Protein AF-A0A6F9B5D9-F1 (afdb_monomer_lite)

pLDDT: mean 89.89, std 7.05, range [42.47, 98.19]

Radius of gyration: 24.07 Å; chains: 1; bounding box: 52×37×68 Å

Foldseek 3Di:
DPPLVVLLVCLVPDLADEAEAELVDGDCDPVNLSSLLSNQPSQVRYAYEHALLLVDDPVSSVVSVVVVQVVCPVRHPDPDRHHYQYAHPDPDDRNHCPCVVSNVVSVVVVVVVVVCRVVCVVVVVLVVLLLVLLLVLLVLLLLQVLLVQADPPDDRVVSLVVCVVCVVVVLVVCCVVVVRDPVSDDDDDCVPDRSPPGDHDDVVVNVVSVVSNVD

Structure (mmCIF, N/CA/C/O backbone):
data_AF-A0A6F9B5D9-F1
#
_entry.id   AF-A0A6F9B5D9-F1
#
loop_
_atom_site.group_PDB
_atom_site.id
_atom_site.type_symbol
_atom_site.label_atom_id
_atom_site.label_alt_id
_atom_site.label_comp_id
_atom_site.label_asym_id
_atom_site.label_entity_id
_atom_site.label_seq_id
_atom_site.pdbx_PDB_ins_code
_atom_site.Cartn_x
_atom_site.Cartn_y
_atom_site.Cartn_z
_atom_site.occupancy
_atom_site.B_iso_or_equiv
_atom_site.auth_seq_id
_atom_site.auth_comp_id
_atom_site.auth_asym_id
_atom_site.auth_atom_id
_atom_site.pdbx_PDB_model_num
ATOM 1 N N . TYR A 1 1 ? -19.071 9.532 -11.246 1.00 83.19 1 TYR A N 1
ATOM 2 C CA . TYR A 1 1 ? -18.968 8.536 -10.161 1.00 83.19 1 TYR A CA 1
ATOM 3 C C . TYR A 1 1 ? -17.849 8.986 -9.235 1.00 83.19 1 TYR A C 1
ATOM 5 O O . TYR A 1 1 ? -16.996 9.733 -9.703 1.00 83.19 1 TYR A O 1
ATOM 13 N N . ASP A 1 2 ? -17.862 8.598 -7.959 1.00 89.00 2 ASP A N 1
ATOM 14 C CA . ASP A 1 2 ? -16.758 8.927 -7.050 1.00 89.00 2 ASP A CA 1
ATOM 15 C C . ASP A 1 2 ? -15.537 8.070 -7.413 1.00 89.00 2 ASP A C 1
ATOM 17 O O . ASP A 1 2 ? -15.520 6.854 -7.218 1.00 89.00 2 ASP A O 1
ATOM 21 N N . PHE A 1 3 ? -14.543 8.701 -8.036 1.00 89.06 3 PHE A N 1
ATOM 22 C CA . PHE A 1 3 ? -13.344 8.018 -8.509 1.00 89.06 3 PHE A CA 1
ATOM 23 C C . PHE A 1 3 ? -12.503 7.484 -7.341 1.00 89.06 3 PHE A C 1
ATOM 25 O O . PHE A 1 3 ? -12.037 6.346 -7.388 1.00 89.06 3 PHE A O 1
ATOM 32 N N . SER A 1 4 ? -12.373 8.262 -6.266 1.00 88.62 4 SER A N 1
ATOM 33 C CA . SER A 1 4 ? -11.583 7.912 -5.084 1.00 88.62 4 SER A CA 1
ATOM 34 C C . SER A 1 4 ? -12.177 6.727 -4.326 1.00 88.62 4 SER A C 1
ATOM 36 O O . SER A 1 4 ? -11.438 5.845 -3.885 1.00 88.62 4 SER A O 1
ATOM 38 N N . GLU A 1 5 ? -13.504 6.650 -4.206 1.00 88.50 5 GLU A N 1
ATOM 39 C CA . GLU A 1 5 ? -14.161 5.480 -3.610 1.00 88.50 5 GLU A CA 1
ATOM 40 C C . GLU A 1 5 ? -13.971 4.216 -4.446 1.00 88.50 5 GLU A C 1
ATOM 42 O O . GLU A 1 5 ? -13.684 3.150 -3.896 1.00 88.50 5 GLU A O 1
ATOM 47 N N . VAL A 1 6 ? -14.067 4.326 -5.773 1.00 94.19 6 VAL A N 1
ATOM 48 C CA . VAL A 1 6 ? -13.826 3.191 -6.672 1.00 94.19 6 VAL A CA 1
ATOM 49 C C . VAL A 1 6 ? -12.381 2.706 -6.553 1.00 94.19 6 VAL A C 1
ATOM 51 O O . VAL A 1 6 ? -12.145 1.503 -6.425 1.00 94.19 6 VAL A O 1
ATOM 54 N N . LEU A 1 7 ? -11.406 3.619 -6.532 1.00 93.75 7 LEU A N 1
ATOM 55 C CA . LEU A 1 7 ? -10.002 3.259 -6.332 1.00 93.75 7 LEU A CA 1
ATOM 56 C C . LEU A 1 7 ? -9.773 2.579 -4.984 1.00 93.75 7 LEU A C 1
ATOM 58 O O . LEU A 1 7 ? -9.131 1.530 -4.943 1.00 93.75 7 LEU A O 1
ATOM 62 N N . ARG A 1 8 ? -10.344 3.107 -3.897 1.00 88.94 8 ARG A N 1
ATOM 63 C CA . ARG A 1 8 ? -10.267 2.471 -2.575 1.00 88.94 8 ARG A CA 1
ATOM 64 C C . ARG A 1 8 ? -10.834 1.053 -2.613 1.00 88.94 8 ARG A C 1
ATOM 66 O O . ARG A 1 8 ? -10.183 0.115 -2.151 1.00 88.94 8 ARG A O 1
ATOM 73 N N . TRP A 1 9 ? -12.002 0.880 -3.232 1.00 89.94 9 TRP A N 1
ATOM 74 C CA . TRP A 1 9 ? -12.650 -0.422 -3.373 1.00 89.94 9 TRP A CA 1
ATOM 75 C C . TRP A 1 9 ? -11.759 -1.436 -4.100 1.00 89.94 9 TRP A C 1
ATOM 77 O O . TRP A 1 9 ? -11.631 -2.580 -3.648 1.00 89.94 9 TRP A O 1
ATOM 87 N N . PHE A 1 10 ? -11.103 -1.024 -5.190 1.00 93.50 10 PHE A N 1
ATOM 88 C CA . PHE A 1 10 ? -10.134 -1.870 -5.885 1.00 93.50 10 PHE A CA 1
ATOM 89 C C . PHE A 1 10 ? -8.888 -2.121 -5.037 1.00 93.50 10 PHE A C 1
ATOM 91 O O . PHE A 1 10 ? -8.484 -3.273 -4.912 1.00 93.50 10 PHE A O 1
ATOM 98 N N . GLY A 1 11 ? -8.304 -1.096 -4.414 1.00 90.75 11 GLY A N 1
ATOM 99 C CA . GLY A 1 11 ? -7.076 -1.207 -3.618 1.00 90.75 11 GLY A CA 1
ATOM 100 C C . GLY A 1 11 ? -7.169 -2.244 -2.493 1.00 90.75 11 GLY A C 1
ATOM 101 O O . GLY A 1 11 ? -6.224 -2.992 -2.241 1.00 90.75 11 GLY A O 1
ATOM 102 N N . GLU A 1 12 ? -8.343 -2.372 -1.877 1.00 85.44 12 GLU A N 1
ATOM 103 C CA . GLU A 1 12 ? -8.630 -3.397 -0.867 1.00 85.44 12 GLU A CA 1
ATOM 104 C C . GLU A 1 12 ? -8.641 -4.834 -1.419 1.00 85.44 12 GLU A C 1
ATOM 106 O O . GLU A 1 12 ? -8.427 -5.781 -0.664 1.00 85.44 12 GLU A O 1
ATOM 111 N N . ARG A 1 13 ? -8.911 -5.017 -2.716 1.00 85.69 13 ARG A N 1
ATOM 112 C CA . ARG A 1 13 ? -9.204 -6.322 -3.342 1.00 85.69 13 ARG A CA 1
ATOM 113 C C . ARG A 1 13 ? -8.127 -6.799 -4.303 1.00 85.69 13 ARG A C 1
ATOM 115 O O . ARG A 1 13 ? -7.997 -8.002 -4.505 1.00 85.69 13 ARG A O 1
ATOM 122 N N . VAL A 1 14 ? -7.379 -5.880 -4.905 1.00 90.75 14 VAL A N 1
ATOM 123 C CA . VAL A 1 14 ? -6.318 -6.224 -5.849 1.00 90.75 14 VAL A CA 1
ATOM 124 C C . VAL A 1 14 ? -5.060 -6.676 -5.125 1.00 90.75 14 VAL A C 1
ATOM 126 O O . VAL A 1 14 ? -4.793 -6.319 -3.973 1.00 90.75 14 VAL A O 1
ATOM 129 N N . ASP A 1 15 ? -4.264 -7.456 -5.847 1.00 88.06 15 ASP A N 1
ATOM 130 C CA . ASP A 1 15 ? -2.986 -7.959 -5.369 1.00 88.06 15 ASP A CA 1
ATOM 131 C C . ASP A 1 15 ? -1.828 -6.968 -5.546 1.00 88.06 15 ASP A C 1
ATOM 133 O O . ASP A 1 15 ? -0.842 -7.008 -4.810 1.00 88.06 15 ASP A O 1
ATOM 137 N N . ARG A 1 16 ? -1.942 -6.097 -6.548 1.00 92.44 16 ARG A N 1
ATOM 138 C CA . ARG A 1 16 ? -0.890 -5.198 -7.011 1.00 92.44 16 ARG A CA 1
ATOM 139 C C . ARG A 1 16 ? -1.539 -3.976 -7.652 1.00 92.44 16 ARG A C 1
ATOM 141 O O . ARG A 1 16 ? -2.488 -4.119 -8.418 1.00 92.44 16 ARG A O 1
ATOM 148 N N . ILE A 1 17 ? -1.011 -2.796 -7.351 1.00 95.25 17 ILE A N 1
ATOM 149 C CA . ILE A 1 17 ? -1.432 -1.523 -7.942 1.00 95.25 17 ILE A CA 1
ATOM 150 C C . ILE A 1 17 ? -0.245 -1.001 -8.744 1.00 95.25 17 ILE A C 1
ATOM 152 O O . ILE A 1 17 ? 0.832 -0.818 -8.182 1.00 95.25 17 ILE A O 1
ATOM 156 N N . ILE A 1 18 ? -0.423 -0.797 -10.050 1.00 96.69 18 ILE A N 1
ATOM 157 C CA . ILE A 1 18 ? 0.629 -0.272 -10.928 1.00 96.69 18 ILE A CA 1
ATOM 158 C C . ILE A 1 18 ? 0.299 1.178 -11.271 1.00 96.69 18 ILE A C 1
ATOM 160 O O . ILE A 1 18 ? -0.690 1.446 -11.951 1.00 96.69 18 ILE A O 1
ATOM 164 N N . LEU A 1 19 ? 1.141 2.102 -10.811 1.00 95.62 19 LEU A N 1
ATOM 165 C CA . LEU A 1 19 ? 1.075 3.519 -11.160 1.00 95.62 19 LEU A CA 1
ATOM 166 C C . LEU A 1 19 ? 2.030 3.782 -12.325 1.00 95.62 19 LEU A C 1
ATOM 168 O O . LEU A 1 19 ? 3.232 3.551 -12.205 1.00 95.62 19 LEU A O 1
ATOM 172 N N . LEU A 1 20 ? 1.497 4.241 -13.454 1.00 95.62 20 LEU A N 1
ATOM 173 C CA . LEU A 1 20 ? 2.266 4.504 -14.670 1.00 95.62 20 LEU A CA 1
ATOM 174 C C . LEU A 1 20 ? 2.539 6.005 -14.799 1.00 95.62 20 LEU A C 1
ATOM 176 O O . LEU A 1 20 ? 1.605 6.801 -14.780 1.00 95.62 20 LEU A O 1
ATOM 180 N N . PHE A 1 21 ? 3.801 6.368 -15.009 1.00 95.06 21 PHE A N 1
ATOM 181 C CA . PHE A 1 21 ? 4.239 7.724 -15.333 1.00 95.06 21 PHE A CA 1
ATOM 182 C C . PHE A 1 21 ? 4.989 7.730 -16.658 1.00 95.06 21 PHE A C 1
ATOM 184 O O . PHE A 1 21 ? 5.613 6.739 -17.031 1.00 95.06 21 PHE A O 1
ATOM 191 N N . ASP A 1 22 ? 4.940 8.848 -17.370 1.00 93.25 22 ASP A N 1
ATOM 192 C CA . ASP A 1 22 ? 5.653 9.039 -18.630 1.00 93.25 22 ASP A CA 1
ATOM 193 C C . ASP A 1 22 ? 6.949 9.820 -18.378 1.00 93.25 22 ASP A C 1
ATOM 195 O O . ASP A 1 22 ? 6.910 10.930 -17.848 1.00 93.25 22 ASP A O 1
ATOM 199 N N . ALA A 1 23 ? 8.100 9.260 -18.759 1.00 91.88 23 ALA A N 1
ATOM 200 C CA . ALA A 1 23 ? 9.397 9.909 -18.584 1.00 91.88 23 ALA A CA 1
ATOM 201 C C . ALA A 1 23 ? 9.548 11.196 -19.410 1.00 91.88 23 ALA A C 1
ATOM 203 O O . ALA A 1 23 ? 10.324 12.077 -19.045 1.00 91.88 23 ALA A O 1
ATOM 204 N N . HIS A 1 24 ? 8.813 11.315 -20.516 1.00 86.38 24 HIS A N 1
ATOM 205 C CA . HIS A 1 24 ? 8.862 12.481 -21.391 1.00 86.38 24 HIS A CA 1
ATOM 206 C C . HIS A 1 24 ? 7.971 13.627 -20.885 1.00 86.38 24 HIS A C 1
ATOM 208 O O . HIS A 1 24 ? 8.272 14.797 -21.120 1.00 86.38 24 HIS A O 1
ATOM 214 N N . LYS A 1 25 ? 6.877 13.304 -20.184 1.00 85.19 25 LYS A N 1
ATOM 215 C CA . LYS A 1 25 ? 5.882 14.264 -19.675 1.00 85.19 25 LYS A CA 1
ATOM 216 C C . LYS A 1 25 ? 5.488 13.921 -18.244 1.00 85.19 25 LYS A C 1
ATOM 218 O O . LYS A 1 25 ? 4.343 13.557 -17.981 1.00 85.19 25 LYS A O 1
ATOM 223 N N . LEU A 1 26 ? 6.453 14.003 -17.332 1.00 84.81 26 LEU A N 1
ATOM 224 C CA . LEU A 1 26 ? 6.167 13.798 -15.921 1.00 84.81 26 LEU A CA 1
ATOM 225 C C . LEU A 1 26 ? 5.321 14.965 -15.408 1.00 84.81 26 LEU A C 1
ATOM 227 O O . LEU A 1 26 ? 5.831 16.068 -15.222 1.00 84.81 26 LEU A O 1
ATOM 231 N N . ASP A 1 27 ? 4.048 14.687 -15.162 1.00 80.75 27 ASP A N 1
ATOM 232 C CA . ASP A 1 27 ? 3.130 15.576 -14.467 1.00 80.75 27 ASP A CA 1
ATOM 233 C C . ASP A 1 27 ? 2.360 14.764 -13.423 1.00 80.75 27 ASP A C 1
ATOM 235 O O . ASP A 1 27 ? 1.876 13.664 -13.703 1.00 80.75 27 ASP A O 1
ATOM 239 N N . ILE A 1 28 ? 2.314 15.279 -12.198 1.00 81.56 28 ILE A N 1
ATOM 240 C CA . ILE A 1 28 ? 1.602 14.661 -11.081 1.00 81.56 28 ILE A CA 1
ATOM 241 C C . ILE A 1 28 ? 0.539 15.660 -10.674 1.00 81.56 28 ILE A C 1
ATOM 243 O O . ILE A 1 28 ? 0.797 16.563 -9.881 1.00 81.56 28 ILE A O 1
ATOM 247 N N . SER A 1 29 ? -0.643 15.492 -11.258 1.00 84.75 29 SER A N 1
ATOM 248 C CA . SER A 1 29 ? -1.767 16.375 -10.992 1.00 84.75 29 SER A CA 1
ATOM 249 C C . SER A 1 29 ? -2.316 16.180 -9.576 1.00 84.75 29 SER A C 1
ATOM 251 O O . SER A 1 29 ? -2.042 15.178 -8.893 1.00 84.75 29 SER A O 1
ATOM 253 N N . ASP A 1 30 ? -3.128 17.138 -9.138 1.00 85.00 30 ASP A N 1
ATOM 254 C CA . ASP A 1 30 ? -3.832 17.049 -7.863 1.00 85.00 30 ASP A CA 1
ATOM 255 C C . ASP A 1 30 ? -4.768 15.832 -7.837 1.00 85.00 30 ASP A C 1
ATOM 257 O O . ASP A 1 30 ? -4.780 15.096 -6.848 1.00 85.00 30 ASP A O 1
ATOM 261 N N . GLU A 1 31 ? -5.448 15.519 -8.949 1.00 84.81 31 GLU A N 1
ATOM 262 C CA . GLU A 1 31 ? -6.304 14.329 -9.049 1.00 84.81 31 GLU A CA 1
ATOM 263 C C . GLU A 1 31 ? -5.501 13.032 -8.897 1.00 84.81 31 GLU A C 1
ATOM 265 O O . GLU A 1 31 ? -5.957 12.080 -8.261 1.00 84.81 31 GLU A O 1
ATOM 270 N N . PHE A 1 32 ? -4.281 12.978 -9.442 1.00 87.56 32 PHE A N 1
ATOM 271 C CA . PHE A 1 32 ? -3.413 11.812 -9.271 1.00 87.56 32 PHE A CA 1
ATOM 272 C C . PHE A 1 32 ? -2.938 11.681 -7.819 1.00 87.56 32 PHE A C 1
ATOM 274 O O . PHE A 1 32 ? -2.868 10.581 -7.269 1.00 87.56 32 PHE A O 1
ATOM 281 N N . SER A 1 33 ? -2.657 12.807 -7.165 1.00 89.75 33 SER A N 1
ATOM 282 C CA . SER A 1 33 ? -2.307 12.832 -5.745 1.00 89.75 33 SER A CA 1
ATOM 283 C C . SER A 1 33 ? -3.469 12.366 -4.862 1.00 89.75 33 SER A C 1
ATOM 285 O O . SER A 1 33 ? -3.252 11.624 -3.901 1.00 89.75 33 SER A O 1
ATOM 287 N N . GLU A 1 34 ? -4.706 12.751 -5.181 1.00 89.69 34 GLU A N 1
ATOM 288 C CA . GLU A 1 34 ? -5.912 12.243 -4.515 1.00 89.69 34 GLU A CA 1
ATOM 289 C C . GLU A 1 34 ? -6.117 10.744 -4.753 1.00 89.69 34 GLU A C 1
ATOM 291 O O . GLU A 1 34 ? -6.389 10.005 -3.803 1.00 89.69 34 GLU A O 1
ATOM 296 N N . ALA A 1 35 ? -5.886 10.272 -5.979 1.00 89.56 35 ALA A N 1
ATOM 297 C CA . ALA A 1 35 ? -5.936 8.854 -6.318 1.00 89.56 35 ALA A CA 1
ATOM 298 C C . ALA A 1 35 ? -4.935 8.024 -5.499 1.00 89.56 35 ALA A C 1
ATOM 300 O O . ALA A 1 35 ? -5.297 6.985 -4.948 1.00 89.56 35 ALA A O 1
ATOM 301 N N . ILE A 1 36 ? -3.691 8.496 -5.350 1.00 91.00 36 ILE A N 1
ATOM 302 C CA . ILE A 1 36 ? -2.692 7.834 -4.497 1.00 91.00 36 ILE A CA 1
ATOM 303 C C . ILE A 1 36 ? -3.159 7.825 -3.036 1.00 91.00 36 ILE A C 1
ATOM 305 O O . ILE A 1 36 ? -3.093 6.790 -2.374 1.00 91.00 36 ILE A O 1
ATOM 309 N N . LYS A 1 37 ? -3.680 8.950 -2.528 1.00 90.81 37 LYS A N 1
ATOM 310 C CA . LYS A 1 37 ? -4.210 9.033 -1.156 1.00 90.81 37 LYS A CA 1
ATOM 311 C C . LYS A 1 37 ? -5.383 8.076 -0.926 1.00 90.81 37 LYS A C 1
ATOM 313 O O . LYS A 1 37 ? -5.541 7.588 0.194 1.00 90.81 37 LYS A O 1
ATOM 318 N N . ALA A 1 38 ? -6.178 7.771 -1.952 1.00 91.00 38 ALA A N 1
ATOM 319 C CA . ALA A 1 38 ? -7.258 6.790 -1.862 1.00 91.00 38 ALA A CA 1
ATOM 320 C C . ALA A 1 38 ? -6.753 5.361 -1.580 1.00 91.00 38 ALA A C 1
ATOM 322 O O . ALA A 1 38 ? -7.496 4.564 -1.004 1.00 91.00 38 ALA A O 1
ATOM 323 N N . PHE A 1 39 ? -5.490 5.059 -1.903 1.00 89.88 39 PHE A N 1
ATOM 324 C CA . PHE A 1 39 ? -4.828 3.784 -1.609 1.00 89.88 39 PHE A CA 1
ATOM 325 C C . PHE A 1 39 ? -4.111 3.736 -0.252 1.00 89.88 39 PHE A C 1
ATOM 327 O O . PHE A 1 39 ? -3.392 2.773 0.018 1.00 89.88 39 PHE A O 1
ATOM 334 N N . ARG A 1 40 ? -4.296 4.737 0.6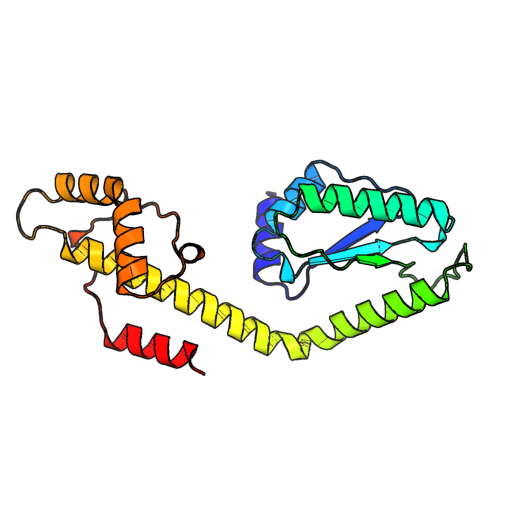20 1.00 85.94 40 ARG A N 1
ATOM 335 C CA . ARG A 1 40 ? -3.684 4.759 1.958 1.00 85.94 40 ARG A CA 1
ATOM 336 C C . ARG A 1 40 ? -3.930 3.440 2.705 1.00 85.94 40 ARG A C 1
ATOM 338 O O . ARG A 1 40 ? -5.070 2.990 2.820 1.00 85.94 40 ARG A O 1
ATOM 345 N N . GLY A 1 41 ? -2.866 2.851 3.253 1.00 82.88 41 GLY A N 1
ATOM 346 C CA . GLY A 1 41 ? -2.923 1.569 3.964 1.00 82.88 41 GLY A CA 1
ATOM 347 C C . GLY A 1 41 ? -2.810 0.342 3.052 1.00 82.88 41 GLY A C 1
ATOM 348 O O . GLY A 1 41 ? -2.844 -0.782 3.547 1.00 82.88 41 GLY A O 1
ATOM 349 N N . GLN A 1 42 ? -2.670 0.555 1.741 1.00 87.62 42 GLN A N 1
ATOM 350 C CA . GLN A 1 42 ? -2.361 -0.456 0.723 1.00 87.62 42 GLN A CA 1
ATOM 351 C C . GLN A 1 42 ? -1.016 -0.147 0.039 1.00 87.62 42 GLN A C 1
ATOM 353 O O . GLN A 1 42 ? -0.772 -0.568 -1.093 1.00 87.62 42 GLN A O 1
ATOM 358 N N . ASP A 1 43 ? -0.154 0.627 0.704 1.00 87.12 43 ASP A N 1
ATOM 359 C CA . ASP A 1 43 ? 1.093 1.163 0.151 1.00 87.12 43 ASP A CA 1
ATOM 360 C C . ASP A 1 43 ? 2.064 0.044 -0.286 1.00 87.12 43 ASP A C 1
ATOM 362 O O . ASP A 1 43 ? 2.739 0.159 -1.309 1.00 87.12 43 ASP A O 1
ATOM 366 N N . ASP A 1 44 ? 2.050 -1.104 0.402 1.00 85.88 44 ASP A N 1
ATOM 367 C CA . ASP A 1 44 ? 2.852 -2.295 0.077 1.00 85.88 44 ASP A CA 1
ATOM 368 C C . ASP A 1 44 ? 2.492 -2.920 -1.287 1.00 85.88 44 ASP A C 1
ATOM 370 O O . ASP A 1 44 ? 3.320 -3.571 -1.951 1.00 85.88 44 ASP A O 1
ATOM 374 N N . LYS A 1 45 ? 1.253 -2.688 -1.741 1.00 90.06 45 LYS A N 1
ATOM 375 C CA . LYS A 1 45 ? 0.750 -3.153 -3.034 1.00 90.06 45 LYS A CA 1
ATOM 376 C C . LYS A 1 45 ? 1.192 -2.261 -4.182 1.00 90.06 45 LYS A C 1
ATOM 378 O O . LYS A 1 45 ? 1.124 -2.721 -5.322 1.00 90.06 45 LYS A O 1
ATOM 383 N N . ILE A 1 46 ? 1.651 -1.040 -3.924 1.00 93.56 46 ILE A N 1
ATOM 384 C CA . ILE A 1 46 ? 1.976 -0.066 -4.965 1.00 93.56 46 ILE A CA 1
ATOM 385 C C . ILE A 1 46 ? 3.316 -0.409 -5.621 1.00 93.56 46 ILE A C 1
ATOM 387 O O . ILE A 1 46 ? 4.324 -0.680 -4.966 1.00 93.56 46 ILE A O 1
ATOM 391 N N . ARG A 1 47 ? 3.329 -0.393 -6.952 1.00 95.88 47 ARG A N 1
ATOM 392 C CA . ARG A 1 47 ? 4.530 -0.382 -7.785 1.00 95.88 47 ARG A CA 1
ATOM 393 C C . ARG A 1 47 ? 4.415 0.753 -8.777 1.00 95.88 47 ARG A C 1
ATOM 395 O O . ARG A 1 47 ? 3.356 0.976 -9.357 1.00 95.88 47 ARG A O 1
ATOM 402 N N . VAL A 1 48 ? 5.514 1.460 -8.968 1.00 96.88 48 VAL A N 1
ATOM 403 C CA . VAL A 1 48 ? 5.564 2.598 -9.875 1.00 96.88 48 VAL A CA 1
ATOM 404 C C . VAL A 1 48 ? 6.324 2.184 -11.120 1.00 96.88 48 VAL A C 1
ATOM 406 O O . VAL A 1 48 ? 7.301 1.449 -11.040 1.00 96.88 48 VAL A O 1
ATOM 409 N N . VAL A 1 49 ? 5.879 2.639 -12.279 1.00 97.94 49 VAL A N 1
ATOM 410 C CA . VAL A 1 49 ? 6.534 2.388 -13.557 1.00 97.94 49 VAL A CA 1
ATOM 411 C C . VAL A 1 49 ? 6.758 3.729 -14.230 1.00 97.94 49 VAL A C 1
ATOM 413 O O . VAL A 1 49 ? 5.798 4.423 -14.556 1.00 97.94 49 VAL A O 1
ATOM 416 N N . LEU A 1 50 ? 8.020 4.082 -14.454 1.00 97.38 50 LEU A N 1
ATOM 417 C CA . LEU A 1 50 ? 8.390 5.225 -15.278 1.00 97.38 50 LEU A CA 1
ATOM 418 C C . LEU A 1 50 ? 8.593 4.721 -16.710 1.00 97.38 50 LEU A C 1
ATOM 420 O O . LEU A 1 50 ? 9.645 4.185 -17.067 1.00 97.38 50 LEU A O 1
ATOM 424 N N . ASN A 1 51 ? 7.524 4.823 -17.490 1.00 96.81 51 ASN A N 1
ATOM 425 C CA . ASN A 1 51 ? 7.420 4.339 -18.856 1.00 96.81 51 ASN A CA 1
ATOM 426 C C . ASN A 1 51 ? 8.014 5.343 -19.859 1.00 96.81 51 ASN A C 1
ATOM 428 O O . ASN A 1 51 ? 8.187 6.520 -19.548 1.00 96.81 51 ASN A O 1
ATOM 432 N N . LYS A 1 52 ? 8.277 4.884 -21.089 1.00 95.81 52 LYS A N 1
ATOM 433 C CA . LYS A 1 52 ? 8.884 5.668 -22.181 1.00 95.81 52 LYS A CA 1
ATOM 434 C C . LYS A 1 52 ? 10.235 6.294 -21.810 1.00 95.81 52 LYS A C 1
ATOM 436 O O . LYS A 1 52 ? 10.621 7.327 -22.351 1.00 95.81 52 LYS A O 1
ATOM 441 N N . ALA A 1 53 ? 10.970 5.656 -20.900 1.00 96.00 53 ALA A N 1
ATOM 442 C CA . ALA A 1 53 ? 12.284 6.114 -20.450 1.00 96.00 53 ALA A CA 1
ATOM 443 C C . ALA A 1 53 ? 13.335 6.160 -21.577 1.00 96.00 53 ALA A C 1
ATOM 445 O O . ALA A 1 53 ? 14.357 6.820 -21.436 1.00 96.00 53 ALA A O 1
ATOM 446 N N . ASP A 1 54 ? 13.079 5.491 -22.703 1.00 95.50 54 ASP A N 1
ATOM 447 C CA . ASP A 1 54 ? 13.917 5.519 -23.902 1.00 95.50 54 ASP A CA 1
ATOM 448 C C . ASP A 1 54 ? 13.744 6.784 -24.759 1.00 95.50 54 ASP A C 1
ATOM 450 O O . ASP A 1 54 ? 14.498 6.967 -25.709 1.00 95.50 54 ASP A O 1
ATOM 454 N N . GLN A 1 55 ? 12.770 7.647 -24.449 1.00 94.62 55 GLN A N 1
ATOM 455 C CA . GLN A 1 55 ? 12.515 8.906 -25.169 1.00 94.62 55 GLN A CA 1
ATOM 456 C C . GLN A 1 55 ? 13.316 10.095 -24.624 1.00 94.62 55 GLN A C 1
ATOM 458 O O . GLN A 1 55 ? 13.193 11.211 -25.127 1.00 94.62 55 GLN A O 1
ATOM 463 N N . VAL A 1 56 ? 14.099 9.874 -23.570 1.00 93.88 56 VAL A N 1
ATOM 464 C CA . VAL A 1 56 ? 14.915 10.890 -22.902 1.00 93.88 56 VAL A CA 1
ATOM 465 C C . VAL A 1 56 ? 16.354 10.391 -22.778 1.00 93.88 56 VAL A C 1
ATOM 467 O O . VAL A 1 56 ? 16.613 9.186 -22.818 1.00 93.88 56 VAL A O 1
ATOM 470 N N . ASP A 1 57 ? 17.310 11.309 -22.662 1.00 94.25 57 ASP A N 1
ATOM 471 C CA . ASP A 1 57 ? 18.702 10.940 -22.399 1.00 94.25 57 ASP A CA 1
ATOM 472 C C . ASP A 1 57 ? 18.922 10.510 -20.939 1.00 94.25 57 ASP A C 1
ATOM 474 O O . ASP A 1 57 ? 18.058 10.666 -20.070 1.00 94.25 57 ASP A O 1
ATOM 478 N N . SER A 1 58 ? 20.104 9.962 -20.659 1.00 94.31 58 SER A N 1
ATOM 479 C CA . SER A 1 58 ? 20.467 9.459 -19.333 1.00 94.31 58 SER A CA 1
ATOM 480 C C . SER A 1 58 ? 20.410 10.530 -18.229 1.00 94.31 58 SER A C 1
ATOM 482 O O . SER A 1 58 ? 20.007 10.235 -17.102 1.00 94.31 58 SER A O 1
ATOM 484 N N . GLN A 1 59 ? 20.777 11.783 -18.520 1.00 94.88 59 GLN A N 1
ATOM 485 C CA . GLN A 1 59 ? 20.761 12.861 -17.524 1.00 94.88 59 GLN A CA 1
ATOM 486 C C . GLN A 1 59 ? 19.335 13.332 -17.239 1.00 94.88 59 GLN A C 1
ATOM 488 O O . GLN A 1 59 ? 18.958 13.524 -16.079 1.00 94.88 59 GLN A O 1
ATOM 493 N N . GLN A 1 60 ? 18.532 13.502 -18.288 1.00 93.69 60 GLN A N 1
ATOM 494 C CA . GLN A 1 60 ? 17.126 13.853 -18.182 1.00 93.69 60 GLN A CA 1
ATOM 495 C C . GLN A 1 60 ? 16.355 12.758 -17.444 1.00 93.69 60 GLN A C 1
ATOM 497 O O . GLN A 1 60 ? 15.589 13.082 -16.538 1.00 93.69 60 GLN A O 1
ATOM 502 N N . LEU A 1 61 ? 16.614 11.481 -17.742 1.00 95.19 61 LEU A N 1
ATOM 503 C CA . LEU A 1 61 ? 16.009 10.357 -17.030 1.00 95.19 61 LEU A CA 1
ATOM 504 C C . LEU A 1 61 ? 16.266 10.443 -15.522 1.00 95.19 61 LEU A C 1
ATOM 506 O O . LEU A 1 61 ? 15.332 10.289 -14.736 1.00 95.19 61 LEU A O 1
ATOM 510 N N . MET A 1 62 ? 17.498 10.758 -15.107 1.00 95.56 62 MET A N 1
ATOM 511 C CA . MET A 1 62 ? 17.810 10.900 -13.684 1.00 95.56 62 MET A CA 1
ATOM 512 C C . MET A 1 62 ? 17.105 12.088 -13.024 1.00 95.56 62 MET A C 1
ATOM 514 O O . MET A 1 62 ? 16.656 11.973 -11.882 1.00 95.56 62 MET A O 1
ATOM 518 N N . ARG A 1 63 ? 16.964 13.214 -13.735 1.00 95.00 63 ARG A N 1
ATOM 519 C CA . ARG A 1 63 ? 16.205 14.377 -13.243 1.00 95.00 63 ARG A CA 1
ATOM 520 C C . ARG A 1 63 ? 14.724 14.044 -13.072 1.00 95.00 63 ARG A C 1
ATOM 522 O O . ARG A 1 63 ? 14.147 14.368 -12.037 1.00 95.00 63 ARG A O 1
ATOM 529 N N . VAL A 1 64 ? 14.132 13.368 -14.055 1.00 95.12 64 VAL A N 1
ATOM 530 C CA . VAL A 1 64 ? 12.724 12.948 -14.028 1.00 95.12 64 VAL A CA 1
ATOM 531 C C . VAL A 1 64 ? 12.486 11.928 -12.915 1.00 95.12 64 VAL A C 1
ATOM 533 O O . VAL A 1 64 ? 11.542 12.073 -12.144 1.00 95.12 64 VAL A O 1
ATOM 536 N N . TYR A 1 65 ? 13.374 10.945 -12.764 1.00 95.00 65 TYR A N 1
ATOM 537 C CA . TYR A 1 65 ? 13.319 9.979 -11.669 1.00 95.00 65 TYR A CA 1
ATOM 538 C C . TYR A 1 65 ? 13.384 10.664 -10.296 1.00 95.00 65 TYR A C 1
ATOM 540 O O . TYR A 1 65 ? 12.553 10.395 -9.431 1.00 95.00 65 TYR A O 1
ATOM 548 N N . GLY A 1 66 ? 14.325 11.594 -10.105 1.00 94.81 66 GLY A N 1
ATOM 549 C CA . GLY A 1 66 ? 14.441 12.359 -8.863 1.00 94.81 66 GLY A CA 1
ATOM 550 C C . GLY A 1 66 ? 13.186 13.182 -8.555 1.00 94.81 66 GLY A C 1
ATOM 551 O O . GLY A 1 66 ? 12.694 13.150 -7.428 1.00 94.81 66 GLY A O 1
ATOM 552 N N . ALA A 1 67 ? 12.630 13.863 -9.561 1.00 93.38 67 ALA A N 1
ATOM 553 C CA . ALA A 1 67 ? 11.392 14.629 -9.424 1.00 93.38 67 ALA A CA 1
ATOM 554 C C . ALA A 1 67 ? 10.193 13.737 -9.056 1.00 93.38 67 ALA A C 1
ATOM 556 O O . ALA A 1 67 ? 9.423 14.084 -8.161 1.00 93.38 67 ALA A O 1
ATOM 557 N N . LEU A 1 68 ? 10.066 12.566 -9.689 1.00 93.62 68 LEU A N 1
ATOM 558 C CA . LEU A 1 68 ? 9.031 11.580 -9.373 1.00 93.62 68 LEU A CA 1
ATOM 559 C C . LEU A 1 68 ? 9.137 11.113 -7.917 1.00 93.62 68 LEU A C 1
ATOM 561 O O . LEU A 1 68 ? 8.149 11.159 -7.188 1.00 93.62 68 LEU A O 1
ATOM 565 N N . MET A 1 69 ? 10.329 10.704 -7.479 1.00 92.62 69 MET A N 1
ATOM 566 C CA . MET A 1 69 ? 10.550 10.226 -6.110 1.00 92.62 69 MET A CA 1
ATOM 567 C C . MET A 1 69 ? 10.257 11.303 -5.067 1.00 92.62 69 MET A C 1
ATOM 569 O O . MET A 1 69 ? 9.620 11.022 -4.052 1.00 92.62 69 MET A O 1
ATOM 573 N N . TRP A 1 70 ? 10.673 12.543 -5.334 1.00 90.94 70 TRP A N 1
ATOM 574 C CA . TRP A 1 70 ? 10.385 13.686 -4.471 1.00 90.94 70 TRP A CA 1
ATOM 575 C C . TRP A 1 70 ? 8.882 13.922 -4.313 1.00 90.94 70 TRP A C 1
ATOM 577 O O . TRP A 1 70 ? 8.389 14.091 -3.198 1.00 90.94 70 TRP A O 1
ATOM 587 N N . SER A 1 71 ? 8.140 13.903 -5.418 1.0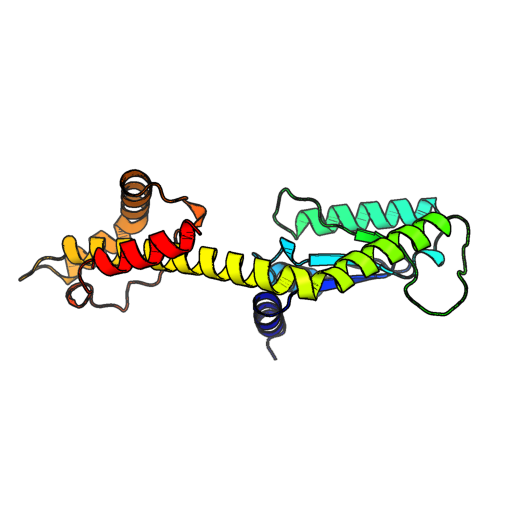0 90.31 71 SER A N 1
ATOM 588 C CA . SER A 1 71 ? 6.691 14.092 -5.396 1.00 90.31 71 SER A CA 1
ATOM 589 C C . SER A 1 71 ? 5.967 12.928 -4.723 1.00 90.31 71 SER A C 1
ATOM 591 O O . SER A 1 71 ? 5.104 13.161 -3.879 1.00 90.31 71 SER A O 1
ATOM 593 N N . LEU A 1 72 ? 6.349 11.680 -5.012 1.00 91.06 72 LEU A N 1
ATOM 594 C CA . LEU A 1 72 ? 5.776 10.507 -4.346 1.00 91.06 72 LEU A CA 1
ATOM 595 C C . LEU A 1 72 ? 6.017 10.538 -2.836 1.00 91.06 72 LEU A C 1
ATOM 597 O O . LEU A 1 72 ? 5.091 10.254 -2.085 1.00 91.06 72 LEU A O 1
ATOM 601 N N . GLY A 1 73 ? 7.203 10.956 -2.384 1.00 89.50 73 GLY A N 1
ATOM 602 C CA . GLY A 1 73 ? 7.517 11.086 -0.957 1.00 89.50 73 GLY A CA 1
ATOM 603 C C . GLY A 1 73 ? 6.661 12.121 -0.216 1.00 89.50 73 GLY A C 1
ATOM 604 O O . GLY A 1 73 ? 6.487 12.015 0.994 1.00 89.50 73 GLY A O 1
ATOM 605 N N . LYS A 1 74 ? 6.082 13.104 -0.919 1.00 88.06 74 LYS A N 1
ATOM 606 C CA . LYS A 1 74 ? 5.124 14.055 -0.327 1.00 88.06 74 LYS A CA 1
ATOM 607 C C . LYS A 1 74 ? 3.714 13.484 -0.197 1.00 88.06 74 LYS A C 1
ATOM 609 O O . LYS A 1 74 ? 2.945 13.948 0.643 1.00 88.06 74 LYS A O 1
ATOM 614 N N . VAL A 1 75 ? 3.349 12.541 -1.063 1.00 88.25 75 VAL A N 1
ATOM 615 C CA . VAL A 1 75 ? 1.977 12.022 -1.168 1.00 88.25 75 VAL A CA 1
ATOM 616 C C . VAL A 1 75 ? 1.821 10.705 -0.406 1.00 88.25 75 VAL A C 1
ATOM 618 O O . VAL A 1 75 ? 0.815 10.506 0.278 1.00 88.25 75 VAL A O 1
ATOM 621 N N . ILE A 1 76 ? 2.818 9.824 -0.492 1.00 87.50 76 ILE A N 1
ATOM 622 C CA . ILE A 1 76 ? 2.844 8.523 0.171 1.00 87.50 76 ILE A CA 1
ATOM 623 C C . ILE A 1 76 ? 3.461 8.707 1.555 1.00 87.50 76 ILE A C 1
ATOM 625 O O . ILE A 1 76 ? 4.662 8.907 1.707 1.00 87.50 76 ILE A O 1
ATOM 629 N N . ASN A 1 77 ? 2.615 8.640 2.578 1.00 80.31 77 ASN A N 1
ATOM 630 C CA . ASN A 1 77 ? 3.004 8.891 3.961 1.00 80.31 77 ASN A CA 1
ATOM 631 C C . ASN A 1 77 ? 3.550 7.622 4.640 1.00 80.31 77 ASN A C 1
ATOM 633 O O . ASN A 1 77 ? 2.996 7.160 5.638 1.00 80.31 77 ASN A O 1
ATOM 637 N N . THR A 1 78 ? 4.605 7.039 4.070 1.00 81.00 78 THR A N 1
ATOM 638 C CA . THR A 1 78 ? 5.328 5.890 4.634 1.00 81.00 78 THR A CA 1
ATOM 639 C C . THR A 1 78 ? 6.836 6.141 4.577 1.00 81.00 78 THR A C 1
ATOM 641 O O . THR A 1 78 ? 7.312 6.738 3.611 1.00 81.00 78 THR A O 1
ATOM 644 N N . PRO A 1 79 ? 7.615 5.713 5.590 1.00 80.94 79 PRO A N 1
ATOM 645 C CA . PRO A 1 79 ? 9.074 5.797 5.533 1.00 80.94 79 PRO A CA 1
ATOM 646 C C . PRO A 1 79 ? 9.685 4.866 4.472 1.00 80.94 79 PRO A C 1
ATOM 648 O O . PRO A 1 79 ? 10.857 5.015 4.129 1.00 80.94 79 PRO A O 1
ATOM 651 N N . GLU A 1 80 ? 8.923 3.894 3.965 1.00 83.81 80 GLU A N 1
ATOM 652 C CA . GLU A 1 80 ? 9.396 2.939 2.967 1.00 83.81 80 GLU A CA 1
ATOM 653 C C . GLU A 1 80 ? 9.399 3.538 1.556 1.00 83.81 80 GLU A C 1
ATOM 655 O O . GLU A 1 80 ? 8.415 4.098 1.074 1.00 83.81 80 GLU A O 1
ATOM 660 N N . VAL A 1 81 ? 10.522 3.381 0.856 1.00 86.94 81 VAL A N 1
ATOM 661 C CA . VAL A 1 81 ? 10.673 3.877 -0.512 1.00 86.94 81 VAL A CA 1
ATOM 662 C C . VAL A 1 81 ? 9.961 2.938 -1.486 1.00 86.94 81 VAL A C 1
ATOM 664 O O . VAL A 1 81 ? 10.272 1.749 -1.565 1.00 86.94 81 VAL A O 1
ATOM 667 N N . VAL A 1 82 ? 9.030 3.478 -2.275 1.00 91.38 82 VAL A N 1
ATOM 668 C CA . VAL A 1 82 ? 8.299 2.700 -3.284 1.00 91.38 82 VAL A CA 1
ATOM 669 C C . VAL A 1 82 ? 9.225 2.269 -4.424 1.00 91.38 82 VAL A C 1
ATOM 671 O O . VAL A 1 82 ? 10.008 3.061 -4.949 1.00 91.38 82 VAL A O 1
ATOM 674 N N . ARG A 1 83 ? 9.107 1.006 -4.853 1.00 95.25 83 ARG A N 1
ATOM 675 C CA . ARG A 1 83 ? 9.849 0.482 -6.007 1.00 95.25 83 ARG A CA 1
ATOM 676 C C . ARG A 1 83 ? 9.318 1.087 -7.309 1.00 95.25 83 ARG A C 1
ATOM 678 O O . ARG A 1 83 ? 8.154 0.883 -7.662 1.00 95.25 83 ARG A O 1
ATOM 685 N N . VAL A 1 84 ? 10.203 1.766 -8.033 1.00 97.25 84 VAL A N 1
ATOM 686 C CA . VAL A 1 84 ? 9.970 2.292 -9.384 1.00 97.25 84 VAL A CA 1
ATOM 687 C C . VAL A 1 84 ? 10.681 1.410 -10.404 1.00 97.25 84 VAL A C 1
ATOM 689 O O . VAL A 1 84 ? 11.865 1.152 -10.225 1.00 97.25 84 VAL A O 1
ATOM 692 N N . TYR A 1 85 ? 9.995 0.991 -11.465 1.00 98.19 85 TYR A N 1
ATOM 693 C CA . TYR A 1 85 ? 10.567 0.274 -12.604 1.00 98.19 85 TYR A CA 1
ATOM 694 C C . TYR A 1 85 ? 10.769 1.222 -13.785 1.00 98.19 85 TYR A C 1
ATOM 696 O O . TYR A 1 85 ? 9.818 1.868 -14.231 1.00 98.19 85 TYR A O 1
ATOM 704 N N . LEU A 1 86 ? 11.996 1.308 -14.294 1.00 97.31 86 LEU A N 1
ATOM 705 C CA . LEU A 1 86 ? 12.351 2.181 -15.418 1.00 97.31 86 LEU A CA 1
ATOM 706 C C . LEU A 1 86 ? 12.312 1.408 -16.737 1.00 97.31 86 LEU A C 1
ATOM 708 O O . LEU A 1 86 ? 12.948 0.363 -16.856 1.00 97.31 86 LEU A O 1
ATOM 712 N N . GLY A 1 87 ? 11.637 1.928 -17.760 1.00 96.06 87 GLY A N 1
ATOM 713 C CA . GLY A 1 87 ? 11.698 1.284 -19.069 1.00 96.06 87 GLY A CA 1
ATOM 714 C C . GLY A 1 87 ? 10.735 1.829 -20.107 1.00 96.06 87 GLY A C 1
ATOM 715 O O . GLY A 1 87 ? 10.107 2.871 -19.936 1.00 96.06 87 GLY A O 1
ATOM 716 N N . SER A 1 88 ? 10.631 1.088 -21.205 1.00 95.44 88 SER A N 1
ATOM 717 C CA . SER A 1 88 ? 9.664 1.323 -22.272 1.00 95.44 88 SER A CA 1
ATOM 718 C C . SER A 1 88 ? 8.902 0.028 -22.518 1.00 95.44 88 SER A C 1
ATOM 720 O O . SER A 1 88 ? 9.411 -0.910 -23.130 1.00 95.44 88 SER A O 1
ATOM 722 N N . PHE A 1 89 ? 7.701 -0.061 -21.951 1.00 94.31 89 PHE A N 1
ATOM 723 C CA . PHE A 1 89 ? 6.948 -1.312 -21.831 1.00 94.31 89 PHE A CA 1
ATOM 724 C C . PHE A 1 89 ? 6.064 -1.543 -23.063 1.00 94.31 89 PHE A C 1
ATOM 726 O O . PHE A 1 89 ? 4.836 -1.541 -22.989 1.00 94.31 89 PHE A O 1
ATOM 733 N N . TRP A 1 90 ? 6.705 -1.708 -24.221 1.00 91.25 90 TRP A N 1
ATOM 734 C CA . TRP A 1 90 ? 6.059 -1.981 -25.507 1.00 91.25 90 TRP A CA 1
ATOM 735 C C . TRP A 1 90 ? 6.944 -2.846 -26.414 1.00 91.25 90 TRP A C 1
ATOM 737 O O . TRP A 1 90 ? 8.129 -3.026 -26.160 1.00 91.25 90 TRP A O 1
ATOM 747 N N . ALA A 1 91 ? 6.374 -3.375 -27.497 1.00 90.50 91 ALA A N 1
ATOM 748 C CA . ALA A 1 91 ? 7.096 -4.244 -28.431 1.00 90.50 91 ALA A CA 1
ATOM 749 C C . ALA A 1 91 ? 7.949 -3.489 -29.472 1.00 90.50 91 ALA A C 1
ATOM 751 O O . ALA A 1 91 ? 8.534 -4.116 -30.354 1.00 90.50 91 ALA A O 1
ATOM 752 N N . LYS A 1 92 ? 7.990 -2.150 -29.432 1.00 92.25 92 LYS A N 1
ATOM 753 C CA . LYS A 1 92 ? 8.746 -1.357 -30.412 1.00 92.25 92 LYS A CA 1
ATOM 754 C C . LYS A 1 92 ? 10.232 -1.278 -30.035 1.00 92.25 92 LYS A C 1
ATOM 756 O O . LYS A 1 92 ? 10.561 -1.370 -28.853 1.00 92.25 92 LYS A O 1
ATOM 761 N N . PRO A 1 93 ? 11.129 -1.063 -31.016 1.00 91.94 93 PRO A N 1
ATOM 762 C CA . PRO A 1 93 ? 12.533 -0.784 -30.735 1.00 91.94 93 PRO A CA 1
ATOM 763 C C . PRO A 1 93 ? 12.703 0.451 -29.841 1.00 91.94 93 PRO A C 1
ATOM 765 O O . PRO A 1 93 ? 11.927 1.402 -29.945 1.00 91.94 93 PRO A O 1
ATOM 768 N N . LEU A 1 94 ? 13.740 0.438 -29.000 1.00 93.44 94 LEU A N 1
ATOM 769 C CA . LEU A 1 94 ? 14.111 1.588 -28.172 1.00 93.44 94 LEU A CA 1
ATOM 770 C C . LEU A 1 94 ? 14.583 2.751 -29.051 1.00 93.44 94 LEU A C 1
ATOM 772 O O . LEU A 1 94 ? 15.384 2.536 -29.962 1.00 93.44 94 LEU A O 1
ATOM 776 N N . GLN A 1 95 ? 14.139 3.969 -28.738 1.00 91.81 95 GLN A N 1
ATOM 777 C CA . GLN A 1 95 ? 14.644 5.185 -29.383 1.00 91.81 95 GLN A CA 1
ATOM 778 C C . GLN A 1 95 ? 16.068 5.504 -28.914 1.00 91.81 95 GLN A C 1
ATOM 780 O O . GLN A 1 95 ? 16.960 5.693 -29.737 1.00 91.81 95 GLN A O 1
ATOM 785 N N . ASN A 1 96 ? 16.294 5.490 -27.597 1.00 89.94 96 ASN A N 1
ATOM 786 C CA . ASN A 1 96 ? 17.615 5.591 -26.987 1.00 89.94 96 ASN A CA 1
ATOM 787 C C . ASN A 1 96 ? 18.040 4.246 -26.374 1.00 89.94 96 ASN A C 1
ATOM 789 O O . ASN A 1 96 ? 17.351 3.670 -25.530 1.00 89.94 96 ASN A O 1
ATOM 793 N N . THR A 1 97 ? 19.204 3.742 -26.791 1.00 93.38 97 THR A N 1
ATOM 794 C CA . THR A 1 97 ? 19.744 2.449 -26.352 1.00 93.38 97 THR A CA 1
ATOM 795 C C . THR A 1 97 ? 20.810 2.540 -25.262 1.00 93.38 97 THR A C 1
ATOM 797 O O . THR A 1 97 ? 21.257 1.489 -24.805 1.00 93.38 97 THR A O 1
ATOM 800 N N . GLU A 1 98 ? 21.215 3.740 -24.828 1.00 93.38 98 GLU A N 1
ATOM 801 C CA . GLU A 1 98 ? 22.244 3.944 -23.790 1.00 93.38 98 GLU A CA 1
ATOM 802 C C . GLU A 1 98 ? 21.949 3.126 -22.526 1.00 93.38 98 GLU A C 1
ATOM 804 O O . GLU A 1 98 ? 22.805 2.401 -22.021 1.00 93.38 98 GLU A O 1
ATOM 809 N N . ASN A 1 99 ? 20.692 3.164 -22.074 1.00 95.12 99 ASN A N 1
ATOM 810 C CA . ASN A 1 99 ? 20.231 2.501 -20.855 1.00 95.12 99 ASN A CA 1
ATOM 811 C C . ASN A 1 99 ? 19.558 1.143 -21.112 1.00 95.12 99 ASN A C 1
ATOM 813 O O . ASN A 1 99 ? 18.848 0.634 -20.245 1.00 95.12 99 ASN A O 1
ATOM 817 N N . ARG A 1 100 ? 19.781 0.511 -22.277 1.00 95.44 100 ARG A N 1
ATOM 818 C CA . ARG A 1 100 ? 19.112 -0.752 -22.653 1.00 95.44 100 ARG A CA 1
ATOM 819 C C . ARG A 1 100 ? 19.212 -1.824 -21.564 1.00 95.44 100 ARG A C 1
ATOM 821 O O . ARG A 1 100 ? 18.200 -2.410 -21.196 1.00 95.44 100 ARG A O 1
ATOM 828 N N . ARG A 1 101 ? 20.416 -2.056 -21.028 1.00 96.88 101 ARG A N 1
ATOM 829 C CA . ARG A 1 101 ? 20.648 -3.079 -19.990 1.00 96.88 101 ARG A CA 1
ATOM 830 C C . ARG A 1 101 ? 19.842 -2.807 -18.720 1.00 96.88 101 ARG A C 1
ATOM 832 O O . ARG A 1 101 ? 19.333 -3.746 -18.118 1.00 96.88 101 ARG A O 1
ATOM 839 N N . LEU A 1 102 ? 19.724 -1.535 -18.333 1.00 96.50 102 LEU A N 1
ATOM 840 C CA . LEU A 1 102 ? 18.908 -1.119 -17.197 1.00 96.50 102 LEU A CA 1
ATOM 841 C C . LEU A 1 102 ? 17.431 -1.417 -17.474 1.00 96.50 102 LEU A C 1
ATOM 843 O O . LEU A 1 102 ? 16.801 -2.106 -16.684 1.00 96.50 102 LEU A O 1
ATOM 847 N N . PHE A 1 103 ? 16.900 -0.981 -18.620 1.00 96.75 103 PHE A N 1
ATOM 848 C CA . PHE A 1 103 ? 15.492 -1.204 -18.971 1.00 96.75 103 PHE A CA 1
ATOM 849 C C . PHE A 1 103 ? 15.128 -2.690 -19.045 1.00 96.75 103 PHE A C 1
ATOM 851 O O . PHE A 1 103 ? 14.069 -3.091 -18.566 1.00 96.75 103 PHE A O 1
ATOM 858 N N . GLU A 1 104 ? 16.003 -3.526 -19.606 1.00 95.75 104 GLU A N 1
ATOM 859 C CA . GLU A 1 104 ? 15.809 -4.979 -19.661 1.00 95.75 104 GLU A CA 1
ATOM 860 C C . GLU A 1 104 ? 15.803 -5.611 -18.261 1.00 95.75 104 GLU A C 1
ATOM 862 O O . GLU A 1 104 ? 14.952 -6.455 -17.968 1.00 95.75 104 GLU A O 1
ATOM 867 N N . ALA A 1 105 ? 16.719 -5.189 -17.382 1.00 97.88 105 ALA A N 1
ATOM 868 C CA . ALA A 1 105 ? 16.779 -5.670 -16.004 1.00 97.88 105 ALA A CA 1
ATOM 869 C C . ALA A 1 105 ? 15.524 -5.273 -15.208 1.00 97.88 105 ALA A C 1
ATOM 871 O O . ALA A 1 105 ? 14.882 -6.132 -14.605 1.00 97.88 105 ALA A O 1
ATOM 872 N N . GLU A 1 106 ? 15.119 -4.005 -15.284 1.00 98.12 106 GLU A N 1
ATOM 873 C CA . GLU A 1 106 ? 13.921 -3.476 -14.620 1.00 98.12 106 GLU A CA 1
ATOM 874 C C . GLU A 1 106 ? 12.641 -4.145 -15.135 1.00 98.12 106 GLU A C 1
ATOM 876 O O . GLU A 1 106 ? 11.757 -4.506 -14.357 1.00 98.12 106 GLU A O 1
ATOM 881 N N . THR A 1 107 ? 12.565 -4.392 -16.444 1.00 96.25 107 THR A N 1
ATOM 882 C CA . THR A 1 107 ? 11.461 -5.130 -17.068 1.00 96.25 107 THR A CA 1
ATOM 883 C C . THR A 1 107 ? 11.387 -6.560 -16.539 1.00 96.25 107 THR A C 1
ATOM 885 O O . THR A 1 107 ? 10.312 -7.039 -16.170 1.00 96.25 107 THR A O 1
ATOM 888 N N . LYS A 1 108 ? 12.530 -7.250 -16.454 1.00 97.06 108 LYS A N 1
ATOM 889 C CA . LYS A 1 108 ? 12.606 -8.608 -15.906 1.00 97.06 108 LYS A CA 1
ATOM 890 C C . LYS A 1 108 ? 12.177 -8.649 -14.440 1.00 97.06 108 LYS A C 1
ATOM 892 O O . LYS A 1 108 ? 11.489 -9.588 -14.041 1.00 97.06 108 LYS A O 1
ATOM 897 N N . ASP A 1 109 ? 12.556 -7.652 -13.651 1.00 97.81 109 ASP A N 1
ATOM 898 C CA . ASP A 1 109 ? 12.172 -7.564 -12.244 1.00 97.81 109 ASP A CA 1
ATOM 899 C C . ASP A 1 109 ? 10.679 -7.267 -12.063 1.00 97.81 109 ASP A C 1
ATOM 901 O O . ASP A 1 109 ? 10.045 -7.898 -11.215 1.00 97.81 109 ASP A O 1
ATOM 905 N N . LEU A 1 110 ? 10.086 -6.398 -12.893 1.00 96.94 110 LEU A N 1
ATOM 906 C CA . LEU A 1 110 ? 8.634 -6.189 -12.907 1.00 96.94 110 LEU A CA 1
ATOM 907 C C . LEU A 1 110 ? 7.895 -7.485 -13.264 1.00 96.94 110 LEU A C 1
ATOM 909 O O . LEU A 1 110 ? 6.941 -7.865 -12.584 1.00 96.94 110 LEU A O 1
ATOM 913 N N . PHE A 1 111 ? 8.351 -8.206 -14.293 1.00 95.75 111 PHE A N 1
ATOM 914 C CA . PHE A 1 111 ? 7.743 -9.481 -14.672 1.00 95.75 111 PHE A CA 1
ATOM 915 C C . PHE A 1 111 ? 7.841 -10.525 -13.566 1.00 95.75 111 PHE A C 1
ATOM 917 O O . PHE A 1 111 ? 6.858 -11.217 -13.316 1.00 95.75 111 PHE A O 1
ATOM 924 N N . LYS A 1 112 ? 8.981 -10.629 -12.875 1.00 95.56 112 LYS A N 1
ATOM 925 C CA . LYS A 1 112 ? 9.121 -11.530 -11.723 1.00 95.56 112 LYS A CA 1
ATOM 926 C C . LYS A 1 112 ? 8.167 -11.165 -10.587 1.00 95.56 112 LYS A C 1
ATOM 928 O O . LYS A 1 112 ? 7.565 -12.068 -10.012 1.00 95.56 112 LYS A O 1
ATOM 933 N N . ASP A 1 113 ? 8.014 -9.877 -10.269 1.00 93.44 113 ASP A N 1
ATOM 934 C CA . ASP A 1 113 ? 7.071 -9.422 -9.239 1.00 93.44 113 ASP A CA 1
ATOM 935 C C . ASP A 1 113 ? 5.630 -9.817 -9.598 1.00 93.44 113 ASP A C 1
ATOM 937 O O . ASP A 1 113 ? 4.932 -10.414 -8.778 1.00 93.44 113 ASP A O 1
ATOM 941 N N . ILE A 1 114 ? 5.217 -9.588 -10.851 1.00 93.75 114 ILE A N 1
ATOM 942 C CA . ILE A 1 114 ? 3.881 -9.953 -11.351 1.00 93.75 114 ILE A CA 1
ATOM 943 C C . ILE A 1 114 ? 3.687 -11.478 -11.377 1.00 93.75 114 ILE A C 1
ATOM 945 O O . ILE A 1 114 ? 2.670 -11.983 -10.901 1.00 93.75 114 ILE A O 1
ATOM 949 N N . GLN A 1 115 ? 4.662 -12.237 -11.884 1.00 92.88 115 GLN A N 1
ATOM 950 C CA . GLN A 1 115 ? 4.616 -13.706 -11.911 1.00 92.88 115 GLN A CA 1
ATOM 951 C C . GLN A 1 115 ? 4.596 -14.317 -10.505 1.00 92.88 115 GLN A C 1
ATOM 953 O O . GLN A 1 115 ? 4.064 -15.410 -10.315 1.00 92.88 115 GLN A O 1
ATOM 958 N N . GLY A 1 116 ? 5.145 -13.617 -9.510 1.00 89.25 116 GLY A N 1
ATOM 959 C CA . GLY A 1 116 ? 5.099 -14.017 -8.108 1.00 89.25 116 GLY A CA 1
ATOM 960 C C . GLY A 1 116 ? 3.733 -13.819 -7.444 1.00 89.25 116 GLY A C 1
ATOM 961 O O . GLY A 1 116 ? 3.488 -14.413 -6.391 1.00 89.25 116 GLY A O 1
ATOM 962 N N . LEU A 1 117 ? 2.823 -13.028 -8.030 1.00 88.31 117 LEU A N 1
ATOM 963 C CA . LEU A 1 117 ? 1.543 -12.680 -7.401 1.00 88.31 117 LEU A CA 1
ATOM 964 C C . LEU A 1 117 ? 0.687 -13.894 -7.019 1.00 88.31 117 LEU A C 1
ATOM 966 O O . LEU A 1 117 ? 0.242 -13.908 -5.872 1.00 88.31 117 LEU A O 1
ATOM 970 N N . PRO A 1 118 ? 0.492 -14.929 -7.865 1.00 84.38 118 PRO A N 1
ATOM 971 C CA . PRO A 1 118 ? -0.329 -16.084 -7.500 1.00 84.38 118 PRO A CA 1
ATOM 972 C C . PRO A 1 118 ? 0.223 -16.838 -6.286 1.00 84.38 118 PRO A C 1
ATOM 974 O O . PRO A 1 118 ? -0.530 -17.211 -5.388 1.00 84.38 118 PRO A O 1
ATOM 977 N N . ARG A 1 119 ? 1.551 -17.004 -6.214 1.00 77.88 119 ARG A N 1
ATOM 978 C CA . ARG A 1 119 ? 2.225 -17.653 -5.080 1.00 77.88 119 ARG A CA 1
ATOM 979 C C . ARG A 1 119 ? 2.100 -16.818 -3.804 1.00 77.88 119 ARG A C 1
ATOM 981 O O . ARG A 1 119 ? 1.893 -17.361 -2.723 1.00 77.88 119 ARG A O 1
ATOM 988 N N . ASN A 1 120 ? 2.173 -15.497 -3.942 1.00 74.56 120 ASN A N 1
ATOM 989 C CA . ASN A 1 120 ? 2.099 -14.556 -2.828 1.00 74.56 120 ASN A CA 1
ATOM 990 C C . ASN A 1 120 ? 0.657 -14.221 -2.409 1.00 74.56 120 ASN A C 1
ATOM 992 O O . ASN A 1 120 ? 0.461 -13.648 -1.340 1.00 74.56 120 ASN A O 1
ATOM 996 N N . ALA A 1 121 ? -0.353 -14.562 -3.216 1.00 73.25 121 ALA A N 1
ATOM 997 C CA . ALA A 1 121 ? -1.756 -14.262 -2.937 1.00 73.25 121 ALA A CA 1
ATOM 998 C C . ALA A 1 121 ? -2.269 -15.025 -1.711 1.00 73.25 121 ALA A C 1
ATOM 1000 O O . ALA A 1 121 ? -2.980 -14.454 -0.890 1.00 73.25 121 ALA A O 1
ATOM 1001 N N . ALA A 1 122 ? -1.877 -16.293 -1.546 1.00 76.88 122 ALA A N 1
ATOM 1002 C CA . ALA A 1 122 ? -2.231 -17.076 -0.362 1.00 76.88 122 ALA A CA 1
ATOM 1003 C C . ALA A 1 122 ? -1.630 -16.468 0.919 1.00 76.88 122 ALA A C 1
ATOM 1005 O O . ALA A 1 122 ? -2.352 -16.250 1.888 1.00 76.88 122 ALA A O 1
ATOM 1006 N N . LEU A 1 123 ? -0.339 -16.114 0.889 1.00 78.25 123 LEU A N 1
ATOM 1007 C CA . LEU A 1 123 ? 0.348 -15.467 2.015 1.00 78.25 123 LEU A CA 1
ATOM 1008 C C . LEU A 1 123 ? -0.237 -14.086 2.337 1.00 78.25 123 LEU A C 1
ATOM 1010 O O . LEU A 1 123 ? -0.414 -13.750 3.503 1.00 78.25 123 LEU A O 1
ATOM 1014 N N . ARG A 1 124 ? -0.589 -13.284 1.326 1.00 73.75 124 ARG A N 1
ATOM 1015 C CA . ARG A 1 124 ? -1.233 -11.982 1.557 1.00 73.75 124 ARG A CA 1
ATOM 1016 C C . ARG A 1 124 ? -2.647 -12.123 2.108 1.00 73.75 124 ARG A C 1
ATOM 1018 O O . ARG A 1 124 ? -2.966 -11.440 3.071 1.00 73.75 124 ARG A O 1
ATOM 1025 N N . LYS A 1 125 ? -3.456 -13.055 1.593 1.00 77.25 125 LYS A N 1
ATOM 1026 C CA . LYS A 1 125 ? -4.776 -13.364 2.172 1.00 77.25 125 LYS A CA 1
ATOM 1027 C C . LYS A 1 125 ? -4.667 -13.813 3.627 1.00 77.25 125 LYS A C 1
ATOM 1029 O O . LYS A 1 125 ? -5.499 -13.420 4.438 1.00 77.25 125 LYS A O 1
ATOM 1034 N N . LEU A 1 126 ? -3.637 -14.594 3.957 1.00 81.50 126 LEU A N 1
ATOM 1035 C CA . LEU A 1 126 ? -3.332 -14.966 5.335 1.00 81.50 126 LEU A CA 1
ATOM 1036 C C . LEU A 1 126 ? -2.990 -13.728 6.179 1.00 81.50 126 LEU A C 1
ATOM 1038 O O . LEU A 1 126 ? -3.602 -13.524 7.222 1.00 81.50 126 LEU A O 1
ATOM 1042 N N . ASN A 1 127 ? -2.098 -12.854 5.707 1.00 78.69 127 ASN A N 1
ATOM 1043 C CA . ASN A 1 127 ? -1.743 -11.617 6.412 1.00 78.69 127 ASN A CA 1
ATOM 1044 C C . ASN A 1 127 ? -2.947 -10.683 6.617 1.00 78.69 127 ASN A C 1
ATOM 1046 O O . ASN A 1 127 ? -3.109 -10.117 7.697 1.00 78.69 127 ASN A O 1
ATOM 1050 N N . ASP A 1 128 ? -3.811 -10.537 5.613 1.00 79.75 128 ASP A N 1
ATOM 1051 C CA . ASP A 1 128 ? -5.028 -9.727 5.708 1.00 79.75 128 ASP A CA 1
ATOM 1052 C C . ASP A 1 128 ? -6.031 -10.334 6.693 1.00 79.75 128 ASP A C 1
ATOM 1054 O O . ASP A 1 128 ? -6.664 -9.605 7.461 1.00 79.75 128 ASP A O 1
ATOM 1058 N N . LEU A 1 129 ? -6.151 -11.666 6.720 1.00 82.94 129 LEU A N 1
ATOM 1059 C CA . LEU A 1 129 ? -6.949 -12.372 7.717 1.00 82.94 129 LEU A CA 1
ATOM 1060 C C . LEU A 1 129 ? -6.400 -12.128 9.127 1.00 82.94 129 LEU A C 1
ATOM 1062 O O . LEU A 1 129 ? -7.179 -11.783 10.010 1.00 82.94 129 LEU A O 1
ATOM 1066 N N . ILE A 1 130 ? -5.082 -12.232 9.326 1.00 84.06 130 ILE A N 1
ATOM 1067 C CA . ILE A 1 130 ? -4.420 -11.964 10.613 1.00 84.06 130 ILE A CA 1
ATOM 1068 C C . ILE A 1 130 ? -4.664 -10.514 11.055 1.00 84.06 130 ILE A C 1
ATOM 1070 O O . ILE A 1 130 ? -5.069 -10.278 12.195 1.00 84.06 130 ILE A O 1
ATOM 1074 N N . LYS A 1 131 ? -4.490 -9.535 10.156 1.00 81.69 131 LYS A N 1
ATOM 1075 C CA . LYS A 1 131 ? -4.782 -8.117 10.436 1.00 81.69 131 LYS A CA 1
ATOM 1076 C C . LYS A 1 131 ? -6.243 -7.922 10.855 1.00 81.69 131 LYS A C 1
ATOM 1078 O O . LYS A 1 131 ? -6.509 -7.312 11.887 1.00 81.69 131 LYS A O 1
ATOM 1083 N N . ARG A 1 132 ? -7.201 -8.477 10.103 1.00 84.06 132 ARG A N 1
ATOM 1084 C CA . ARG A 1 132 ? -8.638 -8.382 10.428 1.00 84.06 132 ARG A CA 1
ATOM 1085 C C . ARG A 1 132 ? -8.985 -9.064 11.746 1.00 84.06 132 ARG A C 1
ATOM 1087 O O . ARG A 1 132 ? -9.766 -8.521 12.521 1.00 84.06 132 ARG A O 1
ATOM 1094 N N . ALA A 1 133 ? -8.405 -10.230 12.006 1.00 88.12 133 ALA A N 1
ATOM 1095 C CA . ALA A 1 133 ? -8.608 -10.977 13.237 1.00 88.12 133 ALA A CA 1
ATOM 1096 C C . ALA A 1 133 ? -8.118 -10.176 14.454 1.00 88.12 133 ALA A C 1
ATOM 1098 O O . ALA A 1 133 ? -8.820 -10.088 15.463 1.00 88.12 133 ALA A O 1
ATOM 1099 N N . ARG A 1 134 ? -6.972 -9.496 14.319 1.00 87.19 134 ARG A N 1
ATOM 1100 C CA . ARG A 1 134 ? -6.463 -8.571 15.333 1.00 87.19 134 ARG A CA 1
ATOM 1101 C C . ARG A 1 134 ? -7.421 -7.407 15.573 1.00 87.19 134 ARG A C 1
ATOM 1103 O O . ARG A 1 134 ? -7.815 -7.200 16.714 1.00 87.19 134 ARG A O 1
ATOM 1110 N N . LEU A 1 135 ? -7.852 -6.705 14.523 1.00 87.06 135 LEU A N 1
ATOM 1111 C CA . LEU A 1 135 ? -8.800 -5.587 14.648 1.00 87.06 135 LEU A CA 1
ATOM 1112 C C . LEU A 1 135 ? -10.119 -6.019 15.310 1.00 87.06 135 LEU A C 1
ATOM 1114 O O . LEU A 1 135 ? -10.619 -5.337 16.201 1.00 87.06 135 LEU A O 1
ATOM 1118 N N . ALA A 1 136 ? -10.653 -7.188 14.943 1.00 90.31 136 ALA A N 1
ATOM 1119 C CA . ALA A 1 136 ? -11.860 -7.740 15.557 1.00 90.31 136 ALA A CA 1
ATOM 1120 C C . ALA A 1 136 ? -11.673 -8.038 17.055 1.00 90.31 136 ALA A C 1
ATOM 1122 O O . ALA A 1 136 ? -12.575 -7.791 17.857 1.00 90.31 136 ALA A O 1
ATOM 1123 N N . LYS A 1 137 ? -10.495 -8.534 17.448 1.00 91.75 137 LYS A N 1
ATOM 1124 C CA . LYS A 1 137 ? -10.131 -8.762 18.851 1.00 91.75 137 LYS A CA 1
ATOM 1125 C C . LYS A 1 137 ? -10.032 -7.446 19.633 1.00 91.75 137 LYS A C 1
ATOM 1127 O O . LYS A 1 137 ? -10.599 -7.362 20.719 1.00 91.75 137 LYS A O 1
ATOM 1132 N N . VAL A 1 138 ? -9.390 -6.411 19.077 1.00 92.75 138 VAL A N 1
ATOM 1133 C CA . VAL A 1 138 ? -9.348 -5.063 19.684 1.00 92.75 138 VAL A CA 1
ATOM 1134 C C . VAL A 1 138 ? -10.764 -4.530 19.902 1.00 92.75 138 VAL A C 1
ATOM 1136 O O . VAL A 1 138 ? -11.109 -4.123 21.011 1.00 92.75 138 VAL A O 1
ATOM 1139 N N . HIS A 1 139 ? -11.609 -4.613 18.874 1.00 92.56 139 HIS A N 1
ATOM 1140 C CA . HIS A 1 139 ? -13.004 -4.189 18.945 1.00 92.56 139 HIS A CA 1
ATOM 1141 C C . HIS A 1 139 ? -13.777 -4.936 20.045 1.00 92.56 139 HIS A C 1
ATOM 1143 O O . HIS A 1 139 ? -14.486 -4.323 20.841 1.00 92.56 139 HIS A O 1
ATOM 1149 N N . ALA A 1 140 ? -13.592 -6.255 20.161 1.00 94.00 140 ALA A N 1
ATOM 1150 C CA . ALA A 1 140 ? -14.227 -7.053 21.208 1.00 94.00 140 ALA A CA 1
ATOM 1151 C C . ALA A 1 140 ? -13.829 -6.601 22.627 1.00 94.00 140 ALA A C 1
ATOM 1153 O O . ALA A 1 140 ? -14.689 -6.552 23.513 1.00 94.00 140 ALA A O 1
ATOM 1154 N N . TYR A 1 141 ? -12.561 -6.235 22.847 1.00 95.00 141 TYR A N 1
ATOM 1155 C CA . TYR A 1 141 ? -12.113 -5.685 24.129 1.00 95.00 141 TYR A CA 1
ATOM 1156 C C . TYR A 1 141 ? -12.740 -4.325 24.429 1.00 95.00 141 TYR A C 1
ATOM 1158 O O . TYR A 1 141 ? -13.228 -4.128 25.540 1.00 95.00 141 TYR A O 1
ATOM 1166 N N . ILE A 1 142 ? -12.793 -3.423 23.443 1.00 94.81 142 ILE A N 1
ATOM 1167 C CA . ILE A 1 142 ? -13.426 -2.104 23.592 1.00 94.81 142 ILE A CA 1
ATOM 1168 C C . ILE A 1 142 ? -14.891 -2.275 24.002 1.00 94.81 142 ILE A C 1
ATOM 1170 O O . ILE A 1 142 ? -15.306 -1.785 25.052 1.00 94.81 142 ILE A O 1
ATOM 1174 N N . ILE A 1 143 ? -15.665 -3.032 23.221 1.00 94.69 143 ILE A N 1
ATOM 1175 C CA . ILE A 1 143 ? -17.096 -3.243 23.469 1.00 94.69 143 ILE A CA 1
ATOM 1176 C C . ILE A 1 143 ? -17.337 -3.898 24.832 1.00 94.69 143 ILE A C 1
ATOM 1178 O O . ILE A 1 143 ? -18.228 -3.472 25.574 1.00 94.69 143 ILE A O 1
ATOM 1182 N N . SER A 1 144 ? -16.528 -4.892 25.212 1.00 94.81 144 SER A N 1
ATOM 1183 C CA . SER A 1 144 ? -16.685 -5.521 26.521 1.00 94.81 144 SER A CA 1
ATOM 1184 C C . SER A 1 144 ? -16.294 -4.605 27.679 1.00 94.81 144 SER A C 1
ATOM 1186 O O . SER A 1 144 ? -16.916 -4.702 28.738 1.00 94.81 144 SER A O 1
ATOM 1188 N N . TYR A 1 145 ? -15.273 -3.762 27.523 1.00 95.38 145 TYR A N 1
ATOM 1189 C CA . TYR A 1 145 ? -14.888 -2.798 28.551 1.00 95.38 145 TYR A CA 1
ATOM 1190 C C . TYR A 1 145 ? -16.025 -1.802 28.784 1.00 95.38 145 TYR A C 1
ATOM 1192 O O . TYR A 1 145 ? -16.475 -1.619 29.913 1.00 95.38 145 TYR A O 1
ATOM 1200 N N . LEU A 1 146 ? -16.575 -1.247 27.700 1.00 95.00 146 LEU A N 1
ATOM 1201 C CA . LEU A 1 146 ? -17.722 -0.344 27.764 1.00 95.00 146 LEU A CA 1
ATOM 1202 C C . LEU A 1 146 ? -18.919 -1.019 28.440 1.00 95.00 146 LEU A C 1
ATOM 1204 O O . LEU A 1 146 ? -19.514 -0.443 29.344 1.00 95.00 146 LEU A O 1
ATOM 1208 N N . LYS A 1 147 ? -19.234 -2.268 28.075 1.00 94.94 147 LYS A N 1
ATOM 1209 C CA . LYS A 1 147 ? -20.304 -3.042 28.719 1.00 94.94 147 LYS A CA 1
ATOM 1210 C C . LYS A 1 147 ? -20.075 -3.230 30.221 1.00 94.94 147 LYS A C 1
ATOM 1212 O O . LYS A 1 147 ? -21.033 -3.151 30.988 1.00 94.94 147 LYS A O 1
ATOM 1217 N N . LYS A 1 148 ? -18.837 -3.509 30.635 1.00 94.75 148 LYS A N 1
ATOM 1218 C CA . LYS A 1 148 ? -18.462 -3.734 32.039 1.00 94.75 148 LYS A CA 1
ATOM 1219 C C . LYS A 1 148 ? -18.634 -2.471 32.888 1.00 94.75 148 LYS A C 1
ATOM 1221 O O . LYS A 1 148 ? -19.089 -2.575 34.020 1.00 94.75 148 LYS A O 1
ATOM 1226 N N . GLU A 1 149 ? -18.323 -1.305 32.329 1.00 95.19 149 GLU A N 1
ATOM 1227 C CA . GLU A 1 149 ? -18.431 -0.009 33.015 1.00 95.19 149 GLU A CA 1
ATOM 1228 C C . GLU A 1 149 ? -19.859 0.563 33.056 1.00 95.19 149 GLU A C 1
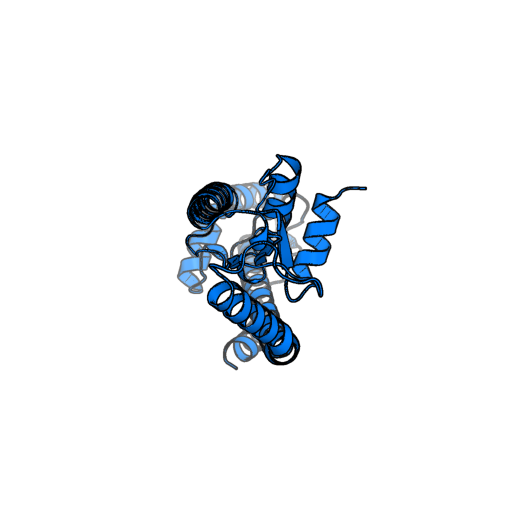ATOM 1230 O O . GLU A 1 149 ? -20.118 1.551 33.750 1.00 95.19 149 GLU A O 1
ATOM 1235 N N . MET A 1 150 ? -20.802 -0.025 32.314 1.00 95.25 150 MET A N 1
ATOM 1236 C CA . MET A 1 150 ? -22.184 0.450 32.287 1.00 95.25 150 MET A CA 1
ATOM 1237 C C . MET A 1 150 ? -22.951 0.077 33.565 1.00 95.25 150 MET A C 1
ATOM 1239 O O . MET A 1 150 ? -22.966 -1.091 33.959 1.00 95.25 150 MET A O 1
ATOM 1243 N N . PRO A 1 151 ? -23.695 1.021 34.173 1.00 92.88 151 PRO A N 1
ATOM 1244 C CA . PRO A 1 151 ? -24.525 0.734 35.331 1.00 92.88 151 PRO A CA 1
ATOM 1245 C C . PRO A 1 151 ? -25.763 -0.080 34.937 1.00 92.88 151 PRO A C 1
ATOM 1247 O O . PRO A 1 151 ? -26.381 0.140 33.891 1.00 92.88 151 PRO A O 1
ATOM 1250 N N . SER A 1 152 ? -26.182 -0.992 35.815 1.00 88.06 152 SER A N 1
ATOM 1251 C CA . SER A 1 152 ? -27.325 -1.876 35.550 1.00 88.06 152 SER A CA 1
ATOM 1252 C C . SER A 1 152 ? -28.681 -1.159 35.603 1.00 88.06 152 SER A C 1
ATOM 1254 O O . SER A 1 152 ? -29.577 -1.499 34.827 1.00 88.06 152 SER A O 1
ATOM 1256 N N . LEU A 1 153 ? -28.833 -0.154 36.477 1.00 84.88 153 LEU A N 1
ATOM 1257 C CA . LEU A 1 153 ? -30.140 0.413 36.850 1.00 84.88 153 LEU A CA 1
ATOM 1258 C C . LEU A 1 153 ? -30.340 1.871 36.400 1.00 84.88 153 LEU A C 1
ATOM 1260 O O . LEU A 1 153 ? -31.232 2.129 35.598 1.00 84.88 153 LEU A O 1
ATOM 1264 N N . PHE A 1 154 ? -29.505 2.814 36.852 1.00 89.69 154 PHE A N 1
ATOM 1265 C CA . PHE A 1 154 ? -29.686 4.256 36.607 1.00 89.69 154 PHE A CA 1
ATOM 1266 C C . PHE A 1 154 ? -28.403 4.929 36.105 1.00 89.69 154 PHE A C 1
ATOM 1268 O O . PHE A 1 154 ? -27.310 4.398 36.275 1.00 89.69 154 PHE A O 1
ATOM 1275 N N . GLY A 1 155 ? -28.535 6.108 35.484 1.00 91.62 155 GLY A N 1
ATOM 1276 C CA . GLY A 1 155 ? -27.392 6.919 35.040 1.00 91.62 155 GLY A CA 1
ATOM 1277 C C . GLY A 1 155 ? -26.704 6.438 33.756 1.00 91.62 155 GLY A C 1
ATOM 1278 O O . GLY A 1 155 ? -25.584 6.857 33.480 1.00 91.62 155 GLY A O 1
ATOM 1279 N N . LYS A 1 156 ? -27.360 5.575 32.968 1.00 92.25 156 LYS A N 1
ATOM 1280 C CA . LYS A 1 156 ? -26.793 4.963 31.752 1.00 92.25 156 LYS A CA 1
ATOM 1281 C C . LYS A 1 156 ? -26.348 5.992 30.710 1.00 92.25 156 LYS A C 1
ATOM 1283 O O . LYS A 1 156 ? -25.221 5.895 30.244 1.00 92.25 156 LYS A O 1
ATOM 1288 N N . GLU A 1 157 ? -27.182 6.984 30.397 1.00 92.44 157 GLU A N 1
ATOM 1289 C CA . GLU A 1 157 ? -26.837 8.018 29.404 1.00 92.44 157 GLU A CA 1
ATOM 1290 C C . GLU A 1 157 ? -25.640 8.861 29.848 1.00 92.44 157 GLU A C 1
ATOM 1292 O O . GLU A 1 157 ? -24.649 8.958 29.131 1.00 92.44 157 GLU A O 1
ATOM 1297 N N . LYS A 1 158 ? -25.659 9.359 31.090 1.00 94.69 158 LYS A N 1
ATOM 1298 C CA . LYS A 1 158 ? -24.534 10.124 31.645 1.00 94.69 158 LYS A CA 1
ATOM 1299 C C . LYS A 1 158 ? -23.235 9.309 31.657 1.00 94.69 158 LYS A C 1
ATOM 1301 O O . LYS A 1 158 ? -22.176 9.835 31.327 1.00 94.69 158 LYS A O 1
ATOM 1306 N N . LYS A 1 159 ? -23.302 8.018 32.016 1.00 95.44 159 LYS A N 1
ATOM 1307 C CA . LYS A 1 159 ? -22.121 7.143 31.994 1.00 95.44 159 LYS A CA 1
ATOM 1308 C C . LYS A 1 159 ? -21.634 6.879 30.570 1.00 95.44 159 LYS A C 1
ATOM 1310 O O . LYS A 1 159 ? -20.431 6.850 30.345 1.00 95.44 159 LYS A O 1
ATOM 1315 N N . LYS A 1 160 ? -22.540 6.708 29.607 1.00 94.44 160 LYS A N 1
ATOM 1316 C CA . LYS A 1 160 ? -22.195 6.553 28.191 1.00 94.44 160 LYS A CA 1
ATOM 1317 C C . LYS A 1 160 ? -21.441 7.779 27.671 1.00 94.44 160 LYS A C 1
ATOM 1319 O O . LYS A 1 160 ? -20.391 7.610 27.059 1.00 94.44 160 LYS A O 1
ATOM 1324 N N . GLU A 1 161 ? -21.936 8.986 27.938 1.00 94.50 161 GLU A N 1
ATOM 1325 C CA . GLU A 1 161 ? -21.256 10.234 27.560 1.00 94.50 161 GLU A CA 1
ATOM 1326 C C . GLU A 1 161 ? -19.852 10.320 28.177 1.00 94.50 161 GLU A C 1
ATOM 1328 O O . GLU A 1 161 ? -18.880 10.572 27.464 1.00 94.50 161 GLU A O 1
ATOM 1333 N N . GLU A 1 162 ? -19.726 10.010 29.473 1.00 95.56 162 GLU A N 1
ATOM 1334 C CA . GLU A 1 162 ? -18.435 9.946 30.171 1.00 95.56 162 GLU A CA 1
ATOM 1335 C C . GLU A 1 162 ? -17.471 8.949 29.501 1.00 95.56 162 GLU A C 1
ATOM 1337 O O . GLU A 1 162 ? -16.313 9.279 29.248 1.00 95.56 162 GLU A O 1
ATOM 1342 N N . LEU A 1 163 ? -17.938 7.737 29.185 1.00 95.25 163 LEU A N 1
ATOM 1343 C CA . LEU A 1 163 ? -17.120 6.694 28.560 1.00 95.25 163 LEU A CA 1
ATOM 1344 C C . LEU A 1 163 ? -16.671 7.073 27.145 1.00 95.25 163 LEU A C 1
ATOM 1346 O O . LEU A 1 163 ? -15.537 6.780 26.773 1.00 95.25 163 LEU A O 1
ATOM 1350 N N . ILE A 1 164 ? -17.529 7.741 26.367 1.00 94.19 164 ILE A N 1
ATOM 1351 C CA . ILE A 1 164 ? -17.174 8.238 25.031 1.00 94.19 164 ILE A CA 1
ATOM 1352 C C . ILE A 1 164 ? -16.112 9.340 25.136 1.00 94.19 164 ILE A C 1
ATOM 1354 O O . ILE A 1 164 ? -15.143 9.319 24.381 1.00 94.19 164 ILE A O 1
ATOM 1358 N N . MET A 1 165 ? -16.241 10.269 26.089 1.00 94.06 165 MET A N 1
ATOM 1359 C CA . MET A 1 165 ? -15.220 11.303 26.314 1.00 94.06 165 MET A CA 1
ATOM 1360 C C . MET A 1 165 ? -13.877 10.711 26.759 1.00 94.06 165 MET A C 1
ATOM 1362 O O . MET A 1 165 ? -12.823 11.192 26.352 1.00 94.06 165 MET A O 1
ATOM 1366 N N . ARG A 1 166 ? -13.909 9.646 27.566 1.00 95.19 166 ARG A N 1
ATOM 1367 C CA . ARG A 1 166 ? -12.717 8.967 28.099 1.00 95.19 166 ARG A CA 1
ATOM 1368 C C . ARG A 1 166 ? -12.164 7.875 27.186 1.00 95.19 166 ARG A C 1
ATOM 1370 O O . ARG A 1 166 ? -11.235 7.168 27.572 1.00 95.19 166 ARG A O 1
ATOM 1377 N N . LEU A 1 167 ? -12.681 7.732 25.967 1.00 9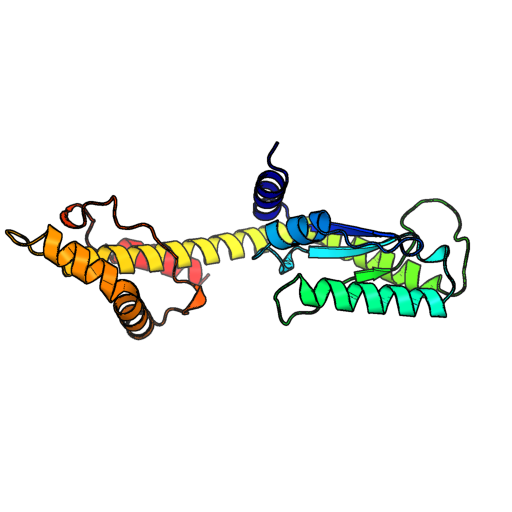3.12 167 LEU A N 1
ATOM 1378 C CA . LEU A 1 167 ? -12.263 6.686 25.033 1.00 93.12 167 LEU A CA 1
ATOM 1379 C C . LEU A 1 167 ? -10.740 6.658 24.762 1.00 93.12 167 LEU A C 1
ATOM 1381 O O . LEU A 1 167 ? -10.179 5.561 24.771 1.00 93.12 167 LEU A O 1
ATOM 1385 N N . PRO A 1 168 ? -10.028 7.800 24.627 1.00 93.00 168 PRO A N 1
ATOM 1386 C CA . PRO A 1 168 ? -8.566 7.790 24.483 1.00 93.00 168 PRO A CA 1
ATOM 1387 C C . PRO A 1 168 ? -7.830 7.188 25.695 1.00 93.00 168 PRO A C 1
ATOM 1389 O O . PRO A 1 168 ? -6.837 6.468 25.544 1.00 93.00 168 PRO A O 1
ATOM 1392 N N . GLU A 1 169 ? -8.331 7.435 26.909 1.00 94.81 169 GLU A N 1
ATOM 1393 C CA . GLU A 1 169 ? -7.789 6.842 28.139 1.00 94.81 169 GLU A CA 1
ATOM 1394 C C . GLU A 1 169 ? -8.061 5.336 28.172 1.00 94.81 169 GLU A C 1
ATOM 1396 O O . GLU A 1 169 ? -7.162 4.551 28.472 1.00 94.81 169 GLU A O 1
ATOM 1401 N N . ILE A 1 170 ? -9.280 4.926 27.802 1.00 94.75 170 ILE A N 1
ATOM 1402 C CA . ILE A 1 170 ? -9.682 3.516 27.717 1.00 94.75 170 ILE A CA 1
ATOM 1403 C C . ILE A 1 170 ? -8.777 2.765 26.736 1.00 94.75 170 ILE A C 1
ATOM 1405 O O . ILE A 1 170 ? -8.306 1.675 27.052 1.00 94.75 170 ILE A O 1
ATOM 1409 N N . TYR A 1 171 ? -8.461 3.351 25.579 1.00 94.56 171 TYR A N 1
ATOM 1410 C CA . TYR A 1 171 ? -7.534 2.742 24.622 1.00 94.56 171 TYR A CA 1
ATOM 1411 C C . TYR A 1 171 ? -6.148 2.547 25.230 1.00 94.56 171 TYR A C 1
ATOM 1413 O O . TYR A 1 171 ? -5.573 1.471 25.099 1.00 94.56 171 TYR A O 1
ATOM 1421 N N . THR A 1 172 ? -5.643 3.531 25.974 1.00 94.62 172 THR A N 1
ATOM 1422 C CA . THR A 1 172 ? -4.349 3.420 26.670 1.00 94.62 172 THR A CA 1
ATOM 1423 C C . THR A 1 172 ? -4.356 2.310 27.730 1.00 94.62 172 THR A C 1
ATOM 1425 O O . THR A 1 172 ? -3.362 1.601 27.892 1.00 94.62 172 THR A O 1
ATOM 1428 N N . ILE A 1 173 ? -5.475 2.128 28.439 1.00 95.06 173 ILE A N 1
ATOM 1429 C CA . ILE A 1 173 ? -5.653 1.035 29.408 1.00 95.06 173 ILE A CA 1
ATOM 1430 C C . ILE A 1 173 ? -5.608 -0.317 28.687 1.00 95.06 173 ILE A C 1
ATOM 1432 O O . ILE A 1 173 ? -4.786 -1.166 29.032 1.00 95.06 173 ILE A O 1
ATOM 1436 N N . LEU A 1 174 ? -6.420 -0.489 27.639 1.00 94.75 174 LEU A N 1
ATOM 1437 C CA . LEU A 1 174 ? -6.503 -1.738 26.875 1.00 94.75 174 LEU A CA 1
ATOM 1438 C C . LEU A 1 174 ? -5.188 -2.082 26.159 1.00 94.75 174 LEU A C 1
ATOM 1440 O O . LEU A 1 174 ? -4.819 -3.253 26.086 1.00 94.75 174 LEU A O 1
ATOM 1444 N N . GLN A 1 175 ? -4.448 -1.079 25.674 1.00 93.12 175 GLN A N 1
ATOM 1445 C CA . GLN A 1 175 ? -3.104 -1.258 25.112 1.00 93.12 175 GLN A CA 1
ATOM 1446 C C . GLN A 1 175 ? -2.163 -1.931 26.106 1.00 93.12 175 GLN A C 1
ATOM 1448 O O . GLN A 1 175 ? -1.470 -2.882 25.748 1.00 93.12 175 GLN A O 1
ATOM 1453 N N . ARG A 1 176 ? -2.147 -1.448 27.354 1.00 93.56 176 ARG A N 1
ATOM 1454 C CA . ARG A 1 176 ? -1.272 -1.975 28.407 1.00 93.56 176 ARG A CA 1
ATOM 1455 C C . ARG A 1 176 ? -1.730 -3.344 28.897 1.00 93.56 176 ARG A C 1
ATOM 1457 O O . ARG A 1 176 ? -0.895 -4.225 29.050 1.00 93.56 176 ARG A O 1
ATOM 1464 N N . GLU A 1 177 ? -3.030 -3.517 29.125 1.00 93.56 177 GLU A N 1
ATOM 1465 C CA . GLU A 1 177 ? -3.600 -4.746 29.695 1.00 93.56 177 GLU A CA 1
ATOM 1466 C C . GLU A 1 177 ? -3.525 -5.939 28.733 1.00 93.56 177 GLU A C 1
ATOM 1468 O O . GLU A 1 177 ? -3.326 -7.075 29.159 1.00 93.56 177 GLU A O 1
ATOM 1473 N N . HIS A 1 178 ? -3.666 -5.692 27.429 1.00 89.94 178 HIS A N 1
ATOM 1474 C CA . HIS A 1 178 ? -3.732 -6.748 26.416 1.00 89.94 178 HIS A CA 1
ATOM 1475 C C . HIS A 1 178 ? -2.564 -6.727 25.422 1.00 89.94 178 HIS A C 1
ATOM 1477 O O . HIS A 1 178 ? -2.592 -7.468 24.439 1.00 89.94 178 HIS A O 1
ATOM 1483 N N . HIS A 1 179 ? -1.544 -5.896 25.666 1.00 88.00 179 HIS A N 1
ATOM 1484 C CA . HIS A 1 179 ? -0.350 -5.752 24.824 1.00 88.00 179 HIS A CA 1
ATOM 1485 C C . HIS A 1 179 ? -0.673 -5.462 23.346 1.00 88.00 179 HIS A C 1
ATOM 1487 O O . HIS A 1 179 ? -0.124 -6.077 22.431 1.00 88.00 179 HIS A O 1
ATOM 1493 N N . ILE A 1 180 ? -1.597 -4.528 23.114 1.00 88.75 180 ILE A N 1
ATOM 1494 C CA 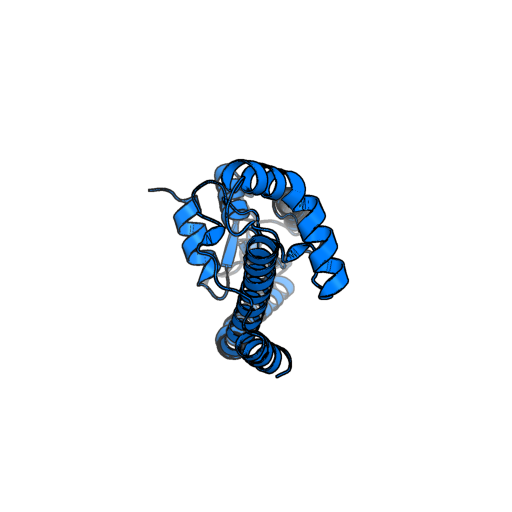. ILE A 1 180 ? -2.097 -4.170 21.779 1.00 88.75 180 ILE A CA 1
ATOM 1495 C C . ILE A 1 180 ? -1.309 -2.970 21.243 1.00 88.75 180 ILE A C 1
ATOM 1497 O O . ILE A 1 180 ? -1.042 -2.021 21.979 1.00 88.75 180 ILE A O 1
ATOM 1501 N N . SER A 1 181 ? -0.964 -2.983 19.952 1.00 86.06 181 SER A N 1
ATOM 1502 C CA . SER A 1 181 ? -0.339 -1.829 19.301 1.00 86.06 181 SER A CA 1
ATOM 1503 C C . SER A 1 181 ? -1.327 -0.672 19.160 1.00 86.06 181 SER A C 1
ATOM 1505 O O . SER A 1 181 ? -2.495 -0.872 18.830 1.00 86.06 181 SER A O 1
ATOM 1507 N N . ALA A 1 182 ? -0.849 0.561 19.334 1.00 83.50 182 ALA A N 1
ATOM 1508 C CA . ALA A 1 182 ? -1.685 1.750 19.192 1.00 83.50 182 ALA A CA 1
ATOM 1509 C C . ALA A 1 182 ? -2.300 1.900 17.791 1.00 83.50 182 ALA A C 1
ATOM 1511 O O . ALA A 1 182 ? -3.410 2.409 17.667 1.00 83.50 182 ALA A O 1
ATOM 1512 N N . GLY A 1 183 ? -1.616 1.408 16.752 1.00 80.75 183 GLY A N 1
ATOM 1513 C CA . GLY A 1 183 ? -2.104 1.458 15.371 1.00 80.75 183 GLY A CA 1
ATOM 1514 C C . GLY A 1 183 ? -3.295 0.538 15.077 1.00 80.75 183 GLY A C 1
ATOM 1515 O O . GLY A 1 183 ? -3.930 0.702 14.041 1.00 80.75 183 GLY A O 1
ATOM 1516 N N . ASP A 1 184 ? -3.614 -0.403 15.971 1.00 83.25 184 ASP A N 1
ATOM 1517 C CA . ASP A 1 184 ? -4.738 -1.330 15.795 1.00 83.25 184 ASP A CA 1
ATOM 1518 C C . ASP A 1 184 ? -6.064 -0.770 16.358 1.00 83.25 184 ASP A C 1
ATOM 1520 O O . ASP A 1 184 ? -7.103 -1.426 16.257 1.00 83.25 184 ASP A O 1
ATOM 1524 N N . PHE A 1 185 ? -6.054 0.427 16.962 1.00 86.69 185 PHE A N 1
ATOM 1525 C CA . PHE A 1 185 ? -7.255 1.046 17.526 1.00 86.69 185 PHE A CA 1
ATOM 1526 C C . PHE A 1 185 ? -8.046 1.834 16.467 1.00 86.69 185 PHE A C 1
ATOM 1528 O O . PHE A 1 185 ? -7.477 2.680 15.774 1.00 86.69 185 PHE A O 1
ATOM 1535 N N . PRO A 1 186 ? -9.359 1.584 16.337 1.00 84.06 186 PRO A N 1
ATOM 1536 C CA . PRO A 1 186 ? -10.208 2.257 15.359 1.00 84.06 186 PRO A CA 1
ATOM 1537 C C . PRO A 1 186 ? -10.655 3.657 15.809 1.00 84.06 186 PRO A C 1
ATOM 1539 O O . PRO A 1 186 ? -10.702 3.969 16.996 1.00 84.06 186 PRO A O 1
ATOM 1542 N N . ASN A 1 187 ? -11.070 4.482 14.843 1.00 76.12 187 ASN A N 1
ATOM 1543 C CA . ASN A 1 187 ? -11.854 5.695 15.093 1.00 76.12 187 ASN A CA 1
ATOM 1544 C C . ASN A 1 187 ? -13.346 5.345 14.988 1.00 76.12 187 ASN A C 1
ATOM 1546 O O . ASN A 1 187 ? -13.879 5.252 13.882 1.00 76.12 187 ASN A O 1
ATOM 1550 N N . GLU A 1 188 ? -14.020 5.114 16.117 1.00 72.00 188 GLU A N 1
ATOM 1551 C CA . GLU A 1 188 ? -15.408 4.625 16.129 1.00 72.00 188 GLU A CA 1
ATOM 1552 C C . GLU A 1 188 ? -16.458 5.692 16.441 1.00 72.00 188 GLU A C 1
ATOM 1554 O O . GLU A 1 188 ? -16.292 6.538 17.320 1.00 72.00 188 GLU A O 1
ATOM 1559 N N . GLN A 1 189 ? -17.609 5.583 15.772 1.00 79.75 189 GLN A N 1
ATOM 1560 C CA . GLN A 1 189 ? -18.809 6.362 16.071 1.00 79.75 189 GLN A CA 1
ATOM 1561 C C . GLN A 1 189 ? -19.716 5.598 17.043 1.00 79.75 189 GLN A C 1
ATOM 1563 O O . GLN A 1 189 ? -20.657 4.911 16.651 1.00 79.75 189 GLN A O 1
ATOM 1568 N N . LEU A 1 190 ? -19.439 5.724 18.340 1.00 87.44 190 LEU A N 1
ATOM 1569 C CA . LEU A 1 190 ? -20.166 5.006 19.396 1.00 87.44 190 LEU A CA 1
ATOM 1570 C C . LEU A 1 190 ? -21.481 5.683 19.835 1.00 87.44 190 LEU A C 1
ATOM 1572 O O . LEU A 1 190 ? -22.286 5.083 20.547 1.00 87.44 190 LEU A O 1
ATOM 1576 N N . GLN A 1 191 ? -21.721 6.926 19.408 1.00 87.75 191 GLN A N 1
ATOM 1577 C CA . GLN A 1 191 ? -22.830 7.768 19.881 1.00 87.75 191 GLN A CA 1
ATOM 1578 C C . GLN A 1 191 ? -24.214 7.149 19.633 1.00 87.75 191 GLN A C 1
ATOM 1580 O O . GLN A 1 191 ? -25.112 7.291 20.463 1.00 87.75 191 GLN A O 1
ATOM 1585 N N . HIS A 1 192 ? -24.378 6.411 18.535 1.00 89.06 192 HIS A N 1
ATOM 1586 C CA . HIS A 1 192 ? -25.665 5.845 18.123 1.00 89.06 192 HIS A CA 1
ATOM 1587 C C . HIS A 1 192 ? -25.991 4.484 18.760 1.00 89.06 192 HIS A C 1
ATOM 1589 O O . HIS A 1 192 ? -27.067 3.942 18.520 1.00 89.06 192 HIS A O 1
ATOM 1595 N N . TYR A 1 193 ? -25.098 3.933 19.586 1.00 90.88 193 TYR A N 1
ATOM 1596 C CA . TYR A 1 193 ? -25.278 2.612 20.188 1.00 90.88 193 TYR A CA 1
ATOM 1597 C C . TYR A 1 193 ? -25.728 2.692 21.651 1.00 90.88 193 TYR A C 1
ATOM 1599 O O . TYR A 1 193 ? -25.356 3.599 22.398 1.00 90.88 193 TYR A O 1
ATOM 1607 N N . ASP A 1 194 ? -26.524 1.712 22.076 1.00 90.94 194 ASP A N 1
ATOM 1608 C CA . ASP A 1 194 ? -26.888 1.502 23.479 1.00 90.94 194 ASP A CA 1
ATOM 1609 C C . ASP A 1 194 ? -25.892 0.531 24.121 1.00 90.94 194 ASP A C 1
ATOM 1611 O O . ASP A 1 194 ? -25.938 -0.681 23.888 1.00 90.94 194 ASP A O 1
ATOM 1615 N N . PHE A 1 195 ? -24.998 1.063 24.956 1.00 93.94 195 PHE A N 1
ATOM 1616 C CA . PHE A 1 195 ? -23.921 0.279 25.565 1.00 93.94 195 PHE A CA 1
ATOM 1617 C C . PHE A 1 195 ? -24.446 -0.784 26.535 1.00 93.94 195 PHE A C 1
ATOM 1619 O O . PHE A 1 195 ? -23.774 -1.779 26.805 1.00 93.94 195 PHE A O 1
ATOM 1626 N N . SER A 1 196 ? -25.670 -0.629 27.049 1.00 89.25 196 SER A N 1
ATOM 1627 C CA . SER A 1 196 ? -26.266 -1.631 27.929 1.00 89.25 196 SER A CA 1
ATOM 1628 C C . SER A 1 196 ? -26.642 -2.916 27.186 1.00 89.25 196 SER A C 1
ATOM 1630 O O . SER A 1 196 ? -26.725 -3.973 27.816 1.00 89.25 196 SER A O 1
ATOM 1632 N N . LYS A 1 197 ? -26.788 -2.860 25.857 1.00 92.62 197 LYS A N 1
ATOM 1633 C CA . LYS A 1 197 ? -27.061 -4.020 24.996 1.00 92.62 197 LYS A CA 1
ATOM 1634 C C . LYS A 1 197 ? -25.802 -4.716 24.491 1.00 92.62 197 LYS A C 1
ATOM 1636 O O . LYS A 1 197 ? -25.906 -5.764 23.858 1.00 92.62 197 LYS A O 1
ATOM 1641 N N . PHE A 1 198 ? -24.622 -4.165 24.765 1.00 94.56 198 PHE A N 1
ATOM 1642 C CA . PHE A 1 198 ? -23.381 -4.791 24.343 1.00 94.56 198 PHE A CA 1
ATOM 1643 C C . PHE A 1 198 ? -23.176 -6.162 25.002 1.00 94.56 198 PHE A C 1
ATOM 1645 O O . PHE A 1 198 ? -23.538 -6.362 26.169 1.00 94.56 198 PHE A O 1
ATOM 1652 N N . PRO A 1 199 ? -22.603 -7.126 24.263 1.00 92.50 199 PRO A N 1
ATOM 1653 C CA . PRO A 1 199 ? -22.254 -8.418 24.821 1.00 92.50 199 PRO A CA 1
ATOM 1654 C C . PRO A 1 199 ? -21.050 -8.291 25.760 1.00 92.50 199 PRO A C 1
ATOM 1656 O O . PRO A 1 199 ? -20.130 -7.511 25.525 1.00 92.50 199 PRO A O 1
ATOM 1659 N N . SER A 1 200 ? -21.032 -9.107 26.811 1.00 91.69 200 SER A N 1
ATOM 1660 C CA . SER A 1 200 ? -19.829 -9.320 27.620 1.00 91.69 200 SER A CA 1
ATOM 1661 C C . SER A 1 200 ? -18.784 -10.127 26.844 1.00 91.69 200 SER A C 1
ATOM 1663 O O . SER A 1 200 ? -19.137 -10.934 25.975 1.00 91.69 200 SER A O 1
ATOM 1665 N N . LEU A 1 201 ? -17.503 -9.955 27.189 1.00 92.12 201 LEU A N 1
ATOM 1666 C CA . LEU A 1 201 ? -16.408 -10.704 26.577 1.00 92.12 201 LEU A CA 1
ATOM 1667 C C . LEU A 1 201 ? -16.622 -12.212 26.715 1.00 92.12 201 LEU A C 1
ATOM 1669 O O . LEU A 1 201 ? -16.879 -12.737 27.799 1.00 92.12 201 LEU A O 1
ATOM 1673 N N . LYS A 1 202 ? -16.450 -12.925 25.605 1.00 92.50 202 LYS A N 1
ATOM 1674 C CA . LYS A 1 202 ? -16.443 -14.387 25.577 1.00 92.50 202 LYS A CA 1
ATOM 1675 C C . LYS A 1 202 ? -15.017 -14.863 25.333 1.00 92.50 202 LYS A C 1
ATOM 1677 O O . LYS A 1 202 ? -14.597 -14.944 24.182 1.00 92.50 202 LYS A O 1
ATOM 1682 N N . MET A 1 203 ? -14.299 -15.221 26.400 1.00 90.31 203 MET A N 1
ATOM 1683 C CA . MET A 1 203 ? -12.887 -15.637 26.316 1.00 90.31 203 MET A CA 1
ATOM 1684 C C . MET A 1 203 ? -12.644 -16.765 25.309 1.00 90.31 203 MET A C 1
ATOM 1686 O O . MET A 1 203 ? -11.709 -16.685 24.526 1.00 90.31 203 MET A O 1
ATOM 1690 N N . LYS A 1 204 ? -13.561 -17.737 25.212 1.00 90.12 204 LYS A N 1
ATOM 1691 C CA . LYS A 1 204 ? -13.484 -18.826 24.220 1.00 90.12 204 LYS A CA 1
ATOM 1692 C C . LYS A 1 204 ? -13.387 -18.333 22.766 1.00 90.12 204 LYS A C 1
ATOM 1694 O O . LYS A 1 204 ? -12.738 -18.971 21.940 1.00 90.12 204 LYS A O 1
ATOM 1699 N N . LEU A 1 205 ? -14.045 -17.217 22.433 1.00 89.56 205 LEU A N 1
ATOM 1700 C CA . LEU A 1 205 ? -13.975 -16.635 21.088 1.00 89.56 205 LEU A CA 1
ATOM 1701 C C . LEU A 1 205 ? -12.630 -15.941 20.854 1.00 89.56 205 LEU A C 1
ATOM 1703 O O . LEU A 1 205 ? -12.075 -16.060 19.767 1.00 89.56 205 LEU A O 1
ATOM 1707 N N . ILE A 1 206 ? -12.084 -15.283 21.879 1.00 90.69 206 ILE A N 1
ATOM 1708 C CA . ILE A 1 206 ? -10.757 -14.655 21.828 1.00 90.69 206 ILE A CA 1
ATOM 1709 C C . ILE A 1 206 ? -9.668 -15.717 21.654 1.00 90.69 206 ILE A C 1
ATOM 1711 O O . ILE A 1 206 ? -8.871 -15.621 20.728 1.00 90.69 206 ILE A O 1
ATOM 1715 N N . GLU A 1 207 ? -9.708 -16.790 22.446 1.00 88.62 207 GLU A N 1
ATOM 1716 C CA . GLU A 1 207 ? -8.781 -17.924 22.325 1.00 88.62 207 GLU A CA 1
ATOM 1717 C C . GLU A 1 207 ? -8.823 -18.564 20.929 1.00 88.62 207 GLU A C 1
ATOM 1719 O O . GLU A 1 207 ? -7.801 -19.006 20.406 1.00 88.62 207 GLU A O 1
ATOM 1724 N N . SER A 1 208 ? -10.003 -18.613 20.303 1.00 86.94 208 SER A N 1
ATOM 1725 C CA . SER A 1 208 ? -10.152 -19.136 18.938 1.00 86.94 208 SER A CA 1
ATOM 1726 C C . SER A 1 208 ? -9.453 -18.246 17.904 1.00 86.94 208 SER A C 1
ATOM 1728 O O . SER A 1 208 ? -8.870 -18.758 16.953 1.00 86.94 208 SER A O 1
ATOM 1730 N N . VAL A 1 209 ? -9.474 -16.926 18.105 1.00 86.19 209 VAL A N 1
ATOM 1731 C CA . VAL A 1 209 ? -8.769 -15.949 17.263 1.00 86.19 209 VAL A CA 1
ATOM 1732 C C . VAL A 1 209 ? -7.256 -15.981 17.508 1.00 86.19 209 VAL A C 1
ATOM 1734 O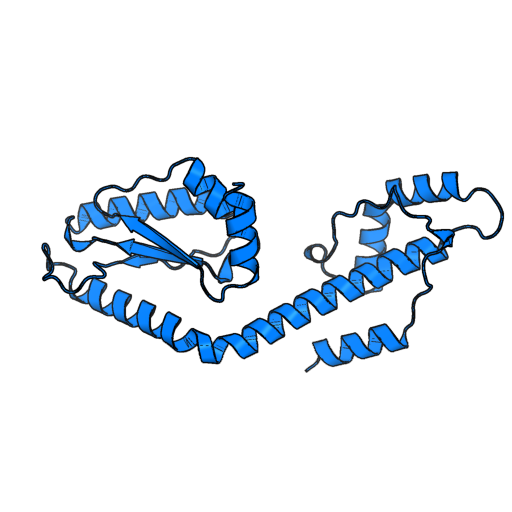 O . VAL A 1 209 ? -6.475 -15.914 16.556 1.00 86.19 209 VAL A O 1
ATOM 1737 N N . ASP A 1 210 ? -6.829 -16.147 18.759 1.00 84.75 210 ASP A N 1
ATOM 1738 C CA . ASP A 1 210 ? -5.408 -16.228 19.116 1.00 84.75 210 ASP A CA 1
ATOM 1739 C C . ASP A 1 210 ? -4.734 -17.453 18.483 1.00 84.75 210 ASP A C 1
ATOM 1741 O O . ASP A 1 210 ? -3.612 -17.352 17.990 1.00 84.75 210 ASP A O 1
ATOM 1745 N N . LYS A 1 211 ? -5.448 -18.582 18.378 1.00 83.56 211 LYS A N 1
ATOM 1746 C CA . LYS A 1 211 ? -4.970 -19.777 17.659 1.00 83.56 211 LYS A CA 1
ATOM 1747 C C . LYS A 1 211 ? -4.705 -19.530 16.171 1.00 83.56 211 LYS A C 1
ATOM 1749 O O . LYS A 1 211 ? -3.808 -20.153 15.620 1.00 83.56 211 LYS A O 1
ATOM 1754 N N . ILE A 1 212 ? -5.462 -18.637 15.530 1.00 75.12 212 ILE A N 1
ATOM 1755 C CA . ILE A 1 212 ? -5.270 -18.275 14.113 1.00 75.12 212 ILE A CA 1
ATOM 1756 C C . ILE A 1 212 ? -4.047 -17.365 13.945 1.00 75.12 212 ILE A C 1
ATOM 1758 O O . ILE A 1 212 ? -3.399 -17.398 12.910 1.00 75.12 212 ILE A O 1
ATOM 1762 N N . SER A 1 213 ? -3.726 -16.558 14.959 1.00 63.19 213 SER A N 1
ATOM 1763 C CA . SER A 1 213 ? -2.614 -15.598 14.904 1.00 63.19 213 SER A CA 1
ATOM 1764 C C . SER A 1 213 ? -1.247 -16.210 15.252 1.00 63.19 213 SER A C 1
ATOM 1766 O O . SER A 1 213 ? -0.231 -15.549 15.059 1.00 63.19 213 SER A O 1
ATOM 1768 N N . LEU A 1 214 ? -1.225 -17.437 15.793 1.00 57.12 214 LEU A N 1
ATOM 1769 C CA . LEU A 1 214 ? -0.023 -18.196 16.175 1.00 57.12 214 LEU A CA 1
ATOM 1770 C C . LEU A 1 214 ? 0.386 -19.268 15.143 1.00 57.12 214 LEU A C 1
ATOM 1772 O O . LEU A 1 214 ? 1.391 -19.946 15.358 1.00 57.12 214 LEU A O 1
ATOM 1776 N N . ALA A 1 215 ? -0.397 -19.445 14.075 1.00 42.47 215 ALA A N 1
ATOM 1777 C CA . ALA A 1 215 ? -0.156 -20.392 12.983 1.00 42.47 215 ALA A CA 1
ATOM 1778 C C . ALA A 1 215 ? 0.411 -19.675 11.750 1.00 42.47 215 ALA A C 1
ATOM 1780 O O . ALA A 1 215 ? 1.256 -20.291 11.063 1.00 42.47 215 ALA A O 1
#

Sequence (215 aa):
YDFSEVLRWFGERVDRIILLFDAHKLDISDEFSEAIKAFRGQDDKIRVVLNKADQVDSQQLMRVYGALMWSLGKVINTPEVVRVYLGSFWAKPLQNTENRRLFEAETKDLFKDIQGLPRNAALRKLNDLIKRARLAKVHAYIISYLKKEMPSLFGKEKKKEELIMRLPEIYTILQREHHISAGDFPNEQLQHYDFSKFPSLKMKLIESVDKISLA

Secondary structure (DSSP, 8-state):
--HHHHHHHHHTT-S-EEEEEESSS----HHHHHHHHHTTT-GGGEEEEEE-GGGS-HHHHHHHHHHHHHHHHHHS--SSPPPEEES--SSSPPS--TTHHHHHHHHHHHHHHHHHHHHHHHHHHHHHHHHHHHHHHHHHHHHHHHHHHS-SSS-HHHHHHHHHHTHHHHHHHHHHHHT--GGG------TTS-GGGPPPP-HHHHHHHHHHHT-